Protein AF-A0A7S2HXM7-F1 (afdb_monomer)

pLDDT: mean 85.36, std 17.44, range [32.22, 98.69]

Nearest PDB structures (foldseek):
  4zrd-assembly1_A  TM=6.866E-01  e=4.227E-05  Malassezia globosa CBS 7966
  7spr-assembly1_A  TM=7.562E-01  e=5.739E-05  Malassezia globosa CBS 7966
  2rbb-assembly1_B  TM=5.862E-01  e=2.270E+00  Paraburkholderia phytofirmans PsJN
  5gkj-assembly1_B  TM=3.398E-01  e=1.025E+00  Thermococcus kodakarensis KOD1

Structure (mmCIF, N/CA/C/O backbone):
data_AF-A0A7S2HXM7-F1
#
_entry.id   AF-A0A7S2HXM7-F1
#
loop_
_atom_site.group_PDB
_atom_site.id
_atom_site.type_symbol
_atom_site.label_atom_id
_atom_site.label_alt_id
_atom_site.label_comp_id
_atom_site.label_asym_id
_atom_site.label_entity_id
_atom_site.label_seq_id
_atom_site.pdbx_PDB_ins_code
_atom_site.Cartn_x
_atom_site.Cartn_y
_atom_site.Cartn_z
_atom_site.occupancy
_atom_site.B_iso_or_equiv
_atom_site.auth_seq_id
_atom_site.auth_comp_id
_atom_site.auth_asym_id
_atom_site.auth_atom_id
_atom_site.pdbx_PDB_model_num
ATOM 1 N N . ILE A 1 1 ? 22.420 -12.589 18.232 1.00 41.62 1 ILE A N 1
ATOM 2 C CA . ILE A 1 1 ? 21.790 -13.495 19.223 1.00 41.62 1 ILE A CA 1
ATOM 3 C C . ILE A 1 1 ? 20.480 -12.857 19.662 1.00 41.62 1 ILE A C 1
ATOM 5 O O . ILE A 1 1 ? 20.492 -11.950 20.479 1.00 41.62 1 ILE A O 1
ATOM 9 N N . CYS A 1 2 ? 19.369 -13.288 19.071 1.00 38.75 2 CYS A N 1
ATOM 10 C CA . CYS A 1 2 ? 18.026 -13.042 19.585 1.00 38.75 2 CYS A CA 1
ATOM 11 C C . CYS A 1 2 ? 17.321 -14.399 19.541 1.00 38.75 2 CYS A C 1
ATOM 13 O O . CYS A 1 2 ? 16.741 -14.783 18.533 1.00 38.75 2 CYS A O 1
ATOM 15 N N . ALA A 1 3 ? 17.519 -15.189 20.594 1.00 41.47 3 ALA A N 1
ATOM 16 C CA . ALA A 1 3 ? 16.871 -16.477 20.772 1.00 41.47 3 ALA A CA 1
ATOM 17 C C . ALA A 1 3 ? 15.859 -16.314 21.906 1.00 41.47 3 ALA A C 1
ATOM 19 O O . ALA A 1 3 ? 16.232 -16.225 23.075 1.00 41.47 3 ALA A O 1
ATOM 20 N N . ARG A 1 4 ? 14.575 -16.237 21.558 1.00 38.47 4 ARG A N 1
ATOM 21 C CA . ARG A 1 4 ? 13.479 -16.476 22.499 1.00 38.47 4 ARG A CA 1
ATOM 22 C C . ARG A 1 4 ? 12.732 -17.713 22.028 1.00 38.47 4 ARG A C 1
ATOM 24 O O . ARG A 1 4 ? 11.803 -17.634 21.235 1.00 38.47 4 ARG A O 1
ATOM 31 N N . THR A 1 5 ? 13.170 -18.861 22.523 1.00 41.03 5 THR A N 1
ATOM 32 C CA . THR A 1 5 ? 12.418 -20.112 22.499 1.00 41.03 5 THR A CA 1
ATOM 33 C C . THR A 1 5 ? 11.200 -19.963 23.412 1.00 41.03 5 THR A C 1
ATOM 35 O O . THR A 1 5 ? 11.329 -19.937 24.634 1.00 41.03 5 THR A O 1
ATOM 38 N N . ARG A 1 6 ? 10.000 -19.841 22.832 1.00 37.34 6 ARG A N 1
ATOM 39 C CA . ARG A 1 6 ? 8.748 -20.097 23.556 1.00 37.34 6 ARG A CA 1
ATOM 40 C C . ARG A 1 6 ? 8.386 -21.564 23.364 1.00 37.34 6 ARG A C 1
ATOM 42 O O . ARG A 1 6 ? 8.077 -21.992 22.259 1.00 37.34 6 ARG A O 1
ATOM 49 N N . THR A 1 7 ? 8.429 -22.326 24.446 1.00 39.41 7 THR A N 1
ATOM 50 C CA . THR A 1 7 ? 7.822 -23.653 24.540 1.00 39.41 7 THR A CA 1
ATOM 51 C C . THR A 1 7 ? 6.305 -23.489 24.619 1.00 39.41 7 THR A C 1
ATOM 53 O O . THR A 1 7 ? 5.799 -23.002 25.630 1.00 39.41 7 THR A O 1
ATOM 56 N N . HIS A 1 8 ? 5.581 -23.869 23.565 1.00 38.84 8 HIS A N 1
ATOM 57 C CA . HIS A 1 8 ? 4.120 -23.941 23.580 1.00 38.84 8 HIS A CA 1
ATOM 58 C C . HIS A 1 8 ? 3.678 -25.318 24.088 1.00 38.84 8 HIS A C 1
ATOM 60 O O . HIS A 1 8 ? 3.718 -26.307 23.362 1.00 38.84 8 HIS A O 1
ATOM 66 N N . ALA A 1 9 ? 3.251 -25.368 25.348 1.00 39.50 9 ALA A N 1
ATOM 67 C CA . ALA A 1 9 ? 2.362 -26.406 25.846 1.00 39.50 9 ALA A CA 1
ATOM 68 C C . ALA A 1 9 ? 0.930 -25.850 25.792 1.00 39.50 9 ALA A C 1
ATOM 70 O O . ALA A 1 9 ? 0.664 -24.801 26.374 1.00 39.50 9 ALA A O 1
ATOM 71 N N . GLY A 1 10 ? 0.038 -26.544 25.080 1.00 45.47 10 GLY A N 1
ATOM 72 C CA . GLY A 1 10 ? -1.407 -26.299 25.087 1.00 45.47 10 GLY A CA 1
ATOM 73 C C . GLY A 1 10 ? -1.883 -25.123 24.231 1.00 45.47 10 GLY A C 1
ATOM 74 O O . GLY A 1 10 ? -2.208 -24.064 24.755 1.00 45.47 10 GLY A O 1
ATOM 75 N N . CYS A 1 11 ? -1.997 -25.323 22.919 1.00 32.22 11 CYS A N 1
ATOM 76 C CA . CYS A 1 11 ? -2.991 -24.612 22.116 1.00 32.22 11 CYS A CA 1
ATOM 77 C C . CYS A 1 11 ? -3.887 -25.668 21.483 1.00 32.22 11 CYS A C 1
ATOM 79 O O . CYS A 1 11 ? -3.437 -26.496 20.696 1.00 32.22 11 CYS A O 1
ATOM 81 N N . THR A 1 12 ? -5.133 -25.678 21.942 1.00 39.16 12 THR A N 1
ATOM 82 C CA . THR A 1 12 ? -6.260 -26.337 21.293 1.00 39.16 12 THR A CA 1
ATOM 83 C C . THR A 1 12 ? -6.317 -25.900 19.836 1.00 39.16 12 THR A C 1
ATOM 85 O O . THR A 1 12 ? -6.097 -24.724 19.556 1.00 39.16 12 THR A O 1
ATOM 88 N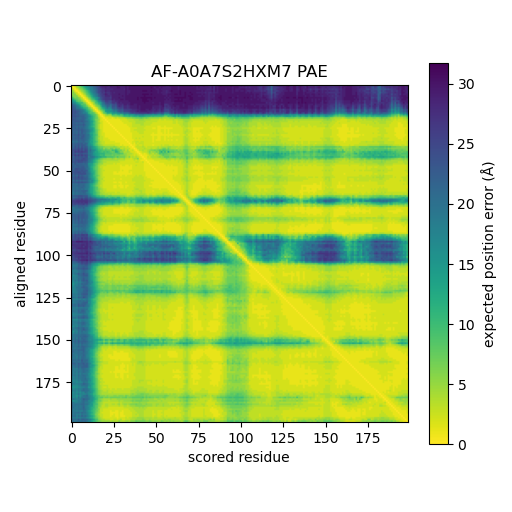 N . GLU A 1 13 ? -6.571 -26.871 18.963 1.00 39.72 13 GLU A N 1
ATOM 89 C CA . GLU A 1 13 ? -6.756 -26.769 17.514 1.00 39.72 13 GLU A CA 1
ATOM 90 C C . GLU A 1 13 ? -7.188 -25.365 17.069 1.00 39.72 13 GLU A C 1
ATOM 92 O O . GLU A 1 13 ? -8.288 -24.906 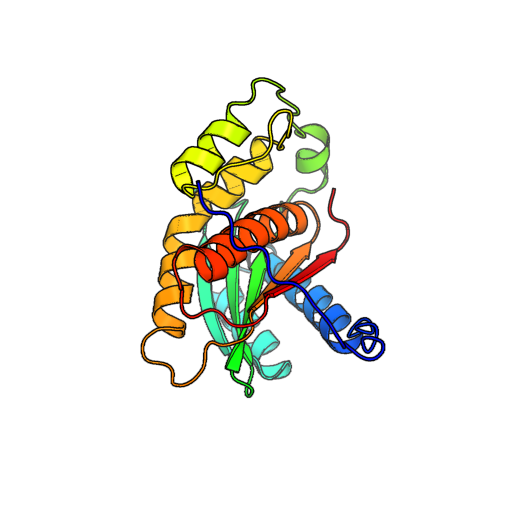17.376 1.00 39.72 13 GLU A O 1
ATOM 97 N N . GLU A 1 14 ? -6.258 -24.676 16.401 1.00 46.41 14 GLU A N 1
ATOM 98 C CA . GLU A 1 14 ? -6.467 -23.391 15.746 1.00 46.41 14 GLU A CA 1
ATOM 99 C C . GLU A 1 14 ? -7.739 -23.457 14.896 1.00 46.41 14 GLU A C 1
ATOM 101 O O . GLU A 1 14 ? -7.865 -24.318 14.023 1.00 46.41 14 GLU A O 1
ATOM 106 N N . GLU A 1 15 ? -8.665 -22.521 15.116 1.00 45.78 15 GLU A N 1
ATOM 107 C CA . GLU A 1 15 ? -9.633 -22.139 14.094 1.00 45.78 15 GLU A CA 1
ATOM 108 C C . GLU A 1 15 ? -8.834 -21.823 12.829 1.00 45.78 15 GLU A C 1
ATOM 110 O O . GLU A 1 15 ? -8.201 -20.770 12.717 1.00 45.78 15 GLU A O 1
ATOM 115 N N . ALA A 1 16 ? -8.801 -22.773 11.895 1.00 47.25 16 ALA A N 1
ATOM 116 C CA . ALA A 1 16 ? -8.239 -22.563 10.580 1.00 47.25 16 ALA A CA 1
ATOM 117 C C . ALA A 1 16 ? -8.898 -21.299 10.021 1.00 47.25 16 ALA A C 1
ATOM 119 O O . ALA A 1 16 ? -10.106 -21.281 9.792 1.00 47.25 16 ALA A O 1
ATOM 120 N N . SER A 1 17 ? -8.110 -20.228 9.893 1.00 59.47 17 SER A N 1
ATOM 121 C CA . SER A 1 17 ? -8.537 -18.913 9.419 1.00 59.47 17 SER A CA 1
ATOM 122 C C . SER A 1 17 ? -9.196 -19.076 8.053 1.00 59.47 17 SER A C 1
ATOM 124 O O . SER A 1 17 ? -8.507 -19.079 7.033 1.00 59.47 17 SER A O 1
ATOM 126 N N . ALA A 1 18 ? -10.519 -19.238 8.033 1.00 76.19 18 ALA A N 1
ATOM 127 C CA . ALA A 1 18 ? -11.281 -19.316 6.804 1.00 76.19 18 ALA A CA 1
ATOM 128 C C . ALA A 1 18 ? -11.008 -18.054 5.978 1.00 76.19 18 ALA A C 1
ATOM 130 O O . ALA A 1 18 ? -10.839 -16.959 6.523 1.00 76.19 18 ALA A O 1
ATOM 131 N N . ILE A 1 19 ? -10.919 -18.223 4.661 1.00 79.12 19 ILE A N 1
ATOM 132 C CA . ILE A 1 19 ? -10.771 -17.100 3.738 1.00 79.12 19 ILE A CA 1
ATOM 133 C C . ILE A 1 19 ? -11.982 -16.183 3.925 1.00 79.12 19 ILE A C 1
ATOM 135 O O . ILE A 1 19 ? -13.124 -16.629 3.807 1.00 79.12 19 ILE A O 1
ATOM 139 N N . ASP A 1 20 ? -11.728 -14.907 4.205 1.00 89.56 20 ASP A N 1
ATOM 140 C CA . ASP A 1 20 ? -12.767 -13.884 4.281 1.00 89.56 20 ASP A CA 1
ATOM 141 C C . ASP A 1 20 ? -13.149 -13.478 2.850 1.00 89.56 20 ASP A C 1
ATOM 143 O O . ASP A 1 20 ? -12.495 -12.646 2.215 1.00 89.56 20 ASP A O 1
ATOM 147 N N . VAL A 1 21 ? -14.164 -14.156 2.307 1.00 92.25 21 VAL A N 1
ATOM 148 C CA . VAL A 1 21 ? -14.597 -13.999 0.910 1.00 92.25 21 VAL A CA 1
ATOM 149 C C . VAL A 1 21 ? -15.104 -12.585 0.636 1.00 92.25 21 VAL A C 1
ATOM 151 O O . VAL A 1 21 ? -14.798 -12.032 -0.419 1.00 92.25 21 VAL A O 1
ATOM 154 N N . ASP A 1 22 ? -15.822 -11.975 1.579 1.00 93.25 22 ASP A N 1
ATOM 155 C CA . ASP A 1 22 ? -16.344 -10.616 1.419 1.00 93.25 22 ASP A CA 1
ATOM 156 C C . ASP A 1 22 ? -15.199 -9.608 1.333 1.00 93.25 22 ASP A C 1
ATOM 158 O O . ASP A 1 22 ? -15.182 -8.748 0.448 1.00 93.25 22 ASP A O 1
ATOM 162 N N . ARG A 1 23 ? -14.184 -9.765 2.190 1.00 93.00 23 ARG A N 1
ATOM 163 C CA . ARG A 1 23 ? -12.984 -8.930 2.136 1.00 93.00 23 ARG A CA 1
ATOM 164 C C . ARG A 1 23 ? -12.176 -9.158 0.861 1.00 93.00 23 ARG A C 1
ATOM 166 O O . ARG A 1 23 ? -11.635 -8.195 0.316 1.00 93.00 23 ARG A O 1
ATOM 173 N N . ALA A 1 24 ? -12.113 -10.388 0.353 1.00 95.12 24 ALA A N 1
ATOM 174 C CA . ALA A 1 24 ? -11.495 -10.652 -0.941 1.00 95.12 24 ALA A CA 1
ATOM 175 C C . ALA A 1 24 ? -12.261 -9.934 -2.076 1.00 95.12 24 ALA A C 1
ATOM 177 O O . ALA A 1 24 ? -11.686 -9.185 -2.862 1.00 95.12 24 ALA A O 1
ATOM 178 N N . ILE A 1 25 ? -13.588 -10.053 -2.128 1.00 96.88 25 ILE A N 1
ATOM 179 C CA . ILE A 1 25 ? -14.394 -9.365 -3.151 1.00 96.88 25 ILE A CA 1
ATOM 180 C C . ILE A 1 25 ? -14.234 -7.841 -3.055 1.00 96.88 25 ILE A C 1
ATOM 182 O O . ILE A 1 25 ? -14.063 -7.183 -4.085 1.00 96.88 25 ILE A O 1
ATOM 186 N N . LEU A 1 26 ? -14.234 -7.277 -1.843 1.00 97.31 26 LEU A N 1
ATOM 187 C CA . LEU A 1 26 ? -13.959 -5.856 -1.634 1.00 97.31 26 LEU A CA 1
ATOM 188 C C . LEU A 1 26 ? -12.565 -5.486 -2.156 1.00 97.31 26 LEU A C 1
ATOM 190 O O . LEU A 1 26 ? -12.445 -4.556 -2.946 1.00 97.31 26 LEU A O 1
ATOM 194 N N . GLY A 1 27 ? -11.526 -6.245 -1.796 1.00 97.69 27 GLY A N 1
ATOM 195 C CA . GLY A 1 27 ? -10.163 -6.014 -2.278 1.00 97.69 27 GLY A CA 1
ATOM 196 C C . GLY A 1 27 ? -10.063 -6.000 -3.807 1.00 97.69 27 GLY A C 1
ATOM 197 O O . GLY A 1 27 ? -9.400 -5.128 -4.366 1.00 97.69 27 GLY A O 1
ATOM 198 N N . ALA A 1 28 ? -10.775 -6.898 -4.494 1.00 97.38 28 ALA A N 1
ATOM 199 C CA . ALA A 1 28 ? -10.822 -6.920 -5.955 1.00 97.38 28 ALA A CA 1
ATOM 200 C C . ALA A 1 28 ? -11.468 -5.650 -6.543 1.00 97.38 28 ALA A C 1
ATOM 202 O O . ALA A 1 28 ? -10.958 -5.106 -7.523 1.00 97.38 28 ALA A O 1
ATOM 203 N N . ARG A 1 29 ? -12.548 -5.137 -5.931 1.00 97.62 29 ARG A N 1
ATOM 204 C CA . ARG A 1 29 ? -13.164 -3.856 -6.334 1.00 97.62 29 ARG A CA 1
ATOM 205 C C . ARG A 1 29 ? -12.221 -2.680 -6.107 1.00 97.62 29 ARG A C 1
ATOM 207 O O . ARG A 1 29 ? -12.030 -1.876 -7.011 1.00 97.62 29 ARG A O 1
ATOM 214 N N . LEU A 1 30 ? -11.577 -2.622 -4.942 1.00 98.00 30 LEU A N 1
ATOM 215 C CA . LEU A 1 30 ? -10.617 -1.565 -4.623 1.00 98.00 30 LEU A CA 1
ATOM 216 C C . LEU A 1 30 ? -9.455 -1.532 -5.619 1.00 98.00 30 LEU A C 1
ATOM 218 O O . LEU A 1 30 ? -9.042 -0.456 -6.046 1.00 98.00 30 LEU A O 1
ATOM 222 N N . CYS A 1 31 ? -8.977 -2.702 -6.055 1.00 96.50 31 CYS A N 1
ATOM 223 C CA . CYS A 1 31 ? -7.982 -2.780 -7.120 1.00 96.50 31 CYS A CA 1
ATOM 224 C C . CYS A 1 31 ? -8.468 -2.109 -8.410 1.00 96.50 31 CYS A C 1
ATOM 226 O O . CYS A 1 31 ? -7.684 -1.409 -9.041 1.00 96.50 31 CYS A O 1
ATOM 228 N N . ALA A 1 32 ? -9.735 -2.270 -8.800 1.00 94.56 32 ALA A N 1
ATOM 229 C CA . ALA A 1 32 ? -10.276 -1.603 -9.984 1.00 94.56 32 ALA A CA 1
ATOM 230 C C . ALA A 1 32 ? -10.276 -0.071 -9.833 1.00 94.56 32 ALA A C 1
ATOM 232 O O . ALA A 1 32 ? -9.911 0.633 -10.771 1.00 94.56 32 ALA A O 1
ATOM 233 N N . TYR A 1 33 ? -10.583 0.452 -8.643 1.00 95.56 33 TYR A N 1
ATOM 234 C CA . TYR A 1 33 ? -10.628 1.900 -8.398 1.00 95.56 33 TYR A CA 1
ATOM 235 C C . TYR A 1 33 ? -9.281 2.605 -8.557 1.00 95.56 33 TYR A C 1
ATOM 237 O O . TYR A 1 33 ? -9.243 3.779 -8.918 1.00 95.56 33 TYR A O 1
ATOM 245 N N . THR A 1 34 ? -8.166 1.891 -8.386 1.00 92.56 34 THR A N 1
ATOM 246 C CA . THR A 1 34 ? -6.838 2.464 -8.660 1.00 92.56 34 THR A CA 1
ATOM 247 C C . THR A 1 34 ? -6.666 2.919 -10.121 1.00 92.56 34 THR A C 1
ATOM 249 O O . THR A 1 34 ? -5.891 3.837 -10.401 1.00 92.56 34 THR A O 1
ATOM 252 N N . TYR A 1 35 ? -7.425 2.342 -11.061 1.00 90.88 35 TYR A N 1
ATOM 253 C CA . TYR A 1 35 ? -7.365 2.669 -12.489 1.00 90.88 35 TYR A CA 1
ATOM 254 C C . TYR A 1 35 ? -8.226 3.873 -12.895 1.00 90.88 35 TYR A C 1
ATOM 256 O O . TYR A 1 35 ? -8.040 4.387 -13.993 1.00 90.88 35 TYR A O 1
ATOM 264 N N . LEU A 1 36 ? -9.059 4.424 -12.000 1.00 90.19 36 LEU A N 1
ATOM 265 C CA . LEU A 1 36 ? -9.782 5.680 -12.264 1.00 90.19 36 LEU A CA 1
ATOM 266 C C . LEU A 1 36 ? -8.827 6.837 -12.596 1.00 90.19 36 LEU A C 1
ATOM 268 O O . LEU A 1 36 ? -9.151 7.695 -13.406 1.00 90.19 36 LEU A O 1
ATOM 272 N N . SER A 1 37 ? -7.621 6.815 -12.020 1.00 82.75 37 SER A N 1
ATOM 273 C CA . SER A 1 37 ? -6.529 7.752 -12.332 1.00 82.75 37 SER A CA 1
ATOM 274 C C . SER A 1 37 ? -6.027 7.693 -13.783 1.00 82.75 37 SER A C 1
ATOM 276 O O . SER A 1 37 ? -5.328 8.602 -14.220 1.00 82.75 37 SER A O 1
ATOM 278 N N . VAL A 1 38 ? -6.331 6.612 -14.504 1.00 83.12 38 VAL A N 1
ATOM 279 C CA . VAL A 1 38 ? -5.967 6.396 -15.912 1.00 83.12 38 VAL A CA 1
ATOM 280 C C . VAL A 1 38 ? -7.137 6.749 -16.826 1.00 83.12 38 VAL A C 1
ATOM 282 O O . VAL A 1 38 ? -6.935 7.333 -17.889 1.00 83.12 38 VAL A O 1
ATOM 285 N N . ASP A 1 39 ? -8.349 6.384 -16.411 1.00 80.38 39 ASP A N 1
ATOM 286 C CA . ASP A 1 39 ? -9.552 6.506 -17.233 1.00 80.38 39 ASP A CA 1
ATOM 287 C C . ASP A 1 39 ? -10.148 7.922 -17.218 1.00 80.38 39 ASP A C 1
ATOM 289 O O . ASP A 1 39 ? -10.820 8.315 -18.172 1.00 80.38 39 ASP A O 1
ATOM 293 N N . GLU A 1 40 ? -9.896 8.693 -16.156 1.00 82.06 40 GLU A N 1
ATOM 294 C CA . GLU A 1 40 ? -10.513 10.000 -15.921 1.00 82.06 40 GLU A CA 1
ATOM 295 C C . GLU A 1 40 ? -9.470 11.130 -15.828 1.00 82.06 40 GLU A C 1
ATOM 297 O O . GLU A 1 40 ? -8.333 10.909 -15.398 1.00 82.06 40 GLU A O 1
ATOM 302 N N . PRO A 1 41 ? -9.840 12.385 -16.152 1.00 83.00 41 PRO A N 1
ATOM 303 C CA . PRO A 1 41 ? -9.013 13.547 -15.839 1.00 83.00 41 PRO A CA 1
ATOM 304 C C . PRO A 1 41 ? -8.692 13.618 -14.332 1.00 83.00 41 PRO A C 1
ATOM 306 O O . PRO A 1 41 ? -9.578 13.327 -13.526 1.00 83.00 41 PRO A O 1
ATOM 309 N N . PRO A 1 42 ? -7.499 14.086 -13.913 1.00 80.06 42 PRO A N 1
ATOM 310 C CA . PRO A 1 42 ? -7.074 14.041 -12.507 1.00 80.06 42 PRO A CA 1
ATOM 311 C C . PRO A 1 42 ? -8.068 14.647 -11.502 1.00 80.06 42 PRO A C 1
ATOM 313 O O . PRO A 1 42 ? -8.306 14.069 -10.444 1.00 80.06 42 PRO A O 1
ATOM 316 N N . GLU A 1 43 ? -8.694 15.779 -11.844 1.00 79.62 43 GLU A N 1
ATOM 317 C CA . GLU A 1 43 ? -9.695 16.441 -10.990 1.00 79.62 43 GLU A CA 1
ATOM 318 C C . GLU A 1 43 ? -10.974 15.605 -10.804 1.00 79.62 43 GLU A C 1
ATOM 320 O O . GLU A 1 43 ? -11.625 15.686 -9.765 1.00 79.62 43 GLU A O 1
ATOM 325 N N . GLN A 1 44 ? -11.333 14.788 -11.798 1.00 88.75 44 GLN A N 1
ATOM 326 C CA . GLN A 1 44 ? -12.509 13.914 -11.759 1.00 88.75 44 GLN A CA 1
ATOM 327 C C . GLN A 1 44 ? -12.183 12.566 -11.110 1.00 88.75 44 GLN A C 1
ATOM 329 O O . GLN A 1 44 ? -13.021 12.017 -10.396 1.00 88.75 44 GLN A O 1
ATOM 334 N N . ALA A 1 45 ? -10.962 12.062 -11.307 1.00 89.25 45 ALA A N 1
ATOM 335 C CA . ALA A 1 45 ? -10.508 10.795 -10.747 1.00 89.25 45 ALA A CA 1
ATOM 336 C C . ALA A 1 45 ? -10.572 10.780 -9.210 1.00 89.25 45 ALA A C 1
ATOM 338 O O . ALA A 1 45 ? -11.090 9.821 -8.641 1.00 89.25 45 ALA A O 1
ATOM 339 N N . ASP A 1 46 ? -10.103 11.837 -8.530 1.00 91.25 46 ASP A N 1
ATOM 340 C CA . ASP A 1 46 ? -10.153 11.910 -7.056 1.00 91.25 46 ASP A CA 1
ATOM 341 C C . ASP A 1 46 ? -11.595 11.991 -6.538 1.00 91.25 46 ASP A C 1
ATOM 343 O O . ASP A 1 46 ? -11.965 11.263 -5.616 1.00 91.25 46 ASP A O 1
ATOM 347 N N . ALA A 1 47 ? -12.436 12.820 -7.167 1.00 93.69 47 ALA A N 1
ATOM 348 C CA . ALA A 1 47 ? -13.841 12.953 -6.787 1.00 93.69 47 ALA A CA 1
ATOM 349 C C . ALA A 1 47 ? -14.592 11.619 -6.930 1.00 93.69 47 ALA A C 1
ATOM 351 O O . ALA A 1 47 ? -15.282 11.195 -6.002 1.00 93.69 47 ALA A O 1
ATOM 352 N N . LYS A 1 48 ? -14.392 10.926 -8.055 1.00 95.69 48 LYS A N 1
ATOM 353 C CA . LYS A 1 48 ? -15.001 9.622 -8.325 1.00 95.69 48 LYS A CA 1
ATOM 354 C C . LYS A 1 48 ? -14.466 8.534 -7.397 1.00 95.69 48 LYS A C 1
ATOM 356 O O . LYS A 1 48 ? -15.243 7.736 -6.891 1.00 95.69 48 LYS A O 1
ATOM 361 N N . LEU A 1 49 ? -13.163 8.527 -7.101 1.00 96.31 49 LEU A N 1
ATOM 362 C CA . LEU A 1 49 ? -12.587 7.607 -6.118 1.00 96.31 49 LEU A CA 1
ATOM 363 C C . LEU A 1 49 ? -13.232 7.794 -4.737 1.00 96.31 49 LEU A C 1
ATOM 365 O O . LEU A 1 49 ? -13.564 6.810 -4.080 1.00 96.31 49 LEU A O 1
ATOM 369 N N . ARG A 1 50 ? -13.431 9.040 -4.292 1.00 96.88 50 ARG A N 1
ATOM 370 C CA . ARG A 1 50 ? -14.099 9.326 -3.012 1.00 96.88 50 ARG A CA 1
ATOM 371 C C . ARG A 1 50 ? -15.549 8.855 -2.997 1.00 96.88 50 ARG A C 1
ATOM 373 O O . ARG A 1 50 ? -15.975 8.314 -1.982 1.00 96.88 50 ARG A O 1
ATOM 380 N N . GLU A 1 51 ? -16.281 9.050 -4.090 1.00 97.12 51 GLU A N 1
ATOM 381 C CA . GLU A 1 51 ? -17.660 8.573 -4.245 1.00 97.12 51 GLU A CA 1
ATOM 382 C C . GLU A 1 51 ? -17.733 7.039 -4.167 1.00 97.12 51 GLU A C 1
ATOM 384 O O . GLU A 1 51 ? -18.436 6.493 -3.319 1.00 97.12 51 GLU A O 1
ATOM 389 N N . GLU A 1 52 ? -16.920 6.341 -4.961 1.00 97.75 52 GLU A N 1
ATOM 390 C CA . GLU A 1 52 ? -16.864 4.874 -4.992 1.00 97.75 52 GLU A CA 1
ATOM 391 C C . GLU A 1 52 ? -16.463 4.272 -3.634 1.00 97.75 52 GLU A C 1
ATOM 393 O O . GLU A 1 52 ? -17.036 3.277 -3.185 1.00 97.75 52 GLU A O 1
ATOM 398 N N . LEU A 1 53 ? -15.496 4.883 -2.939 1.00 98.19 53 LEU A N 1
ATOM 399 C CA . LEU A 1 53 ? -15.101 4.462 -1.592 1.00 98.19 53 LEU A CA 1
ATOM 400 C C . LEU A 1 53 ? -16.215 4.708 -0.573 1.00 98.19 53 LEU A C 1
ATOM 402 O O . LEU A 1 53 ? -16.498 3.823 0.238 1.00 98.19 53 LEU A O 1
ATOM 406 N N . HIS A 1 54 ? -16.884 5.860 -0.639 1.00 97.44 54 HIS A N 1
ATOM 407 C CA . HIS A 1 54 ? -18.006 6.175 0.239 1.00 97.44 54 HIS A CA 1
ATOM 408 C C . HIS A 1 54 ? -19.132 5.138 0.105 1.00 97.44 54 HIS A C 1
ATOM 410 O O . HIS A 1 54 ? -19.662 4.674 1.118 1.00 97.44 54 HIS A O 1
ATOM 416 N N . ASP A 1 55 ? -19.432 4.686 -1.113 1.00 97.31 55 ASP A N 1
ATOM 417 C CA . ASP A 1 55 ? -20.422 3.631 -1.366 1.00 97.31 55 ASP A CA 1
ATOM 418 C C . ASP A 1 55 ? -20.029 2.272 -0.766 1.00 97.31 55 ASP A C 1
ATOM 420 O O . ASP A 1 55 ? -20.892 1.458 -0.426 1.00 97.31 55 ASP A O 1
ATOM 424 N N . GLN A 1 56 ? -18.730 2.030 -0.567 1.00 97.38 56 GLN A N 1
ATOM 425 C CA . GLN A 1 56 ? -18.215 0.870 0.167 1.00 97.38 56 GLN A CA 1
ATOM 426 C C . GLN A 1 56 ? -18.035 1.131 1.676 1.00 97.38 56 GLN A C 1
ATOM 428 O O . GLN A 1 56 ? -17.487 0.274 2.370 1.00 97.38 56 GLN A O 1
ATOM 433 N N . ARG A 1 57 ? -18.501 2.275 2.203 1.00 97.50 57 ARG A N 1
ATOM 434 C CA . ARG A 1 57 ? -18.282 2.732 3.593 1.00 97.50 57 ARG A CA 1
ATOM 435 C C . ARG A 1 57 ? -16.800 2.862 3.951 1.00 97.50 57 ARG A C 1
ATOM 437 O O . ARG A 1 57 ? -16.362 2.468 5.034 1.00 97.50 57 ARG A O 1
ATOM 444 N N . LEU A 1 58 ? -16.031 3.397 3.011 1.00 98.38 58 LEU A N 1
ATOM 445 C CA . LEU A 1 58 ? -14.614 3.679 3.156 1.00 98.38 58 LEU A CA 1
ATOM 446 C C . LEU A 1 58 ? -14.356 5.178 3.010 1.00 98.38 58 LEU A C 1
ATOM 448 O O . LEU A 1 58 ? -14.885 5.846 2.125 1.00 98.38 58 LEU A O 1
ATOM 452 N N . GLU A 1 59 ? -13.486 5.698 3.862 1.00 98.12 59 GLU A N 1
ATOM 453 C CA . GLU A 1 59 ? -12.975 7.061 3.790 1.00 98.12 59 GLU A CA 1
ATOM 454 C C . GLU A 1 59 ? -11.595 7.057 3.131 1.00 98.12 59 GLU A C 1
ATOM 456 O O . GLU A 1 59 ? -10.694 6.350 3.586 1.00 98.12 59 GLU A O 1
ATOM 461 N N . LEU A 1 60 ? -11.407 7.861 2.081 1.00 98.19 60 LEU A N 1
ATOM 462 C CA . LEU A 1 60 ? -10.090 8.077 1.481 1.00 98.19 60 LEU A CA 1
ATOM 463 C C . LEU A 1 60 ? -9.224 8.931 2.411 1.00 98.19 60 LEU A C 1
ATOM 465 O O . LEU A 1 60 ? -9.504 10.116 2.601 1.00 98.19 60 LEU A O 1
ATOM 469 N N . LEU A 1 61 ? -8.149 8.337 2.925 1.00 97.75 61 LEU A N 1
ATOM 470 C CA . LEU A 1 61 ? -7.176 9.011 3.781 1.00 97.75 61 LEU A CA 1
ATOM 471 C C . LEU A 1 61 ? -6.112 9.745 2.961 1.00 97.75 61 LEU A C 1
ATOM 473 O O . LEU A 1 61 ? -5.759 10.878 3.268 1.00 97.75 61 LEU A O 1
ATOM 477 N N . GLY A 1 62 ? -5.643 9.132 1.875 1.00 97.06 62 GLY A N 1
ATOM 478 C CA . GLY A 1 62 ? -4.661 9.756 0.997 1.00 97.06 62 GLY A CA 1
ATOM 479 C C . GLY A 1 62 ? -4.282 8.889 -0.193 1.00 97.06 62 GLY A C 1
ATOM 480 O O . GLY A 1 62 ? -4.604 7.701 -0.249 1.00 97.06 62 GLY A O 1
ATOM 481 N N . GLN A 1 63 ? -3.588 9.507 -1.145 1.00 95.75 63 GLN A N 1
ATOM 482 C CA . GLN A 1 63 ? -3.023 8.859 -2.325 1.00 95.75 63 GLN A CA 1
ATOM 483 C C . GLN A 1 63 ? -1.523 9.155 -2.389 1.00 95.75 63 GLN A C 1
ATOM 485 O O . GLN A 1 63 ? -1.098 10.266 -2.073 1.00 95.75 63 GLN A O 1
ATOM 490 N N . VAL A 1 64 ? -0.736 8.168 -2.803 1.00 94.44 64 VAL A N 1
ATOM 491 C CA . VAL A 1 64 ? 0.716 8.260 -2.975 1.00 94.44 64 VAL A CA 1
ATOM 492 C C . VAL A 1 64 ? 1.075 7.923 -4.416 1.00 94.44 64 VAL A C 1
ATOM 494 O O . VAL A 1 64 ? 0.531 6.983 -5.003 1.00 94.44 64 VAL A O 1
ATOM 497 N N . TYR A 1 65 ? 1.991 8.694 -4.989 1.00 91.19 65 TYR A N 1
ATOM 498 C CA . TYR A 1 65 ? 2.351 8.614 -6.400 1.00 91.19 65 TYR A CA 1
ATOM 499 C C . TYR A 1 65 ? 3.859 8.461 -6.534 1.00 91.19 65 TYR A C 1
ATOM 501 O O . TYR A 1 65 ? 4.624 9.204 -5.926 1.00 91.19 65 TYR A O 1
ATOM 509 N N . GLY A 1 66 ? 4.285 7.497 -7.345 1.00 84.94 66 GLY A N 1
ATOM 510 C CA . GLY A 1 66 ? 5.682 7.376 -7.723 1.00 84.94 66 GLY A CA 1
ATOM 511 C C . GLY A 1 66 ? 6.077 8.502 -8.688 1.00 84.94 66 GLY A C 1
ATOM 512 O O . GLY A 1 66 ? 5.218 9.168 -9.262 1.00 84.94 66 GLY A O 1
ATOM 513 N N . PRO A 1 67 ? 7.380 8.686 -8.955 1.00 73.31 67 PRO A N 1
ATOM 514 C CA . PRO A 1 67 ? 7.888 9.706 -9.879 1.00 73.31 67 PRO A CA 1
ATOM 515 C C . PRO A 1 67 ? 7.512 9.448 -11.347 1.00 73.31 67 PRO A C 1
ATOM 517 O O . PRO A 1 67 ? 7.803 10.262 -12.219 1.00 73.31 67 PRO A O 1
ATOM 520 N N . THR A 1 68 ? 6.911 8.297 -11.629 1.00 63.88 68 THR A N 1
ATOM 521 C CA . THR A 1 68 ? 6.385 7.918 -12.936 1.00 63.88 68 THR A CA 1
ATOM 522 C C . THR A 1 68 ? 4.900 7.658 -12.783 1.00 63.88 68 THR A C 1
ATOM 524 O O . THR A 1 68 ? 4.507 6.972 -11.834 1.00 63.88 68 THR A O 1
ATOM 527 N N . ASP A 1 69 ? 4.112 8.088 -13.766 1.00 59.69 69 ASP A N 1
ATOM 528 C CA . ASP A 1 69 ? 2.649 7.957 -13.785 1.00 59.69 69 ASP A CA 1
ATOM 529 C C . ASP A 1 69 ? 2.153 6.506 -13.790 1.00 59.69 69 ASP A C 1
ATOM 531 O O . ASP A 1 69 ? 0.946 6.297 -13.834 1.00 59.69 69 ASP A O 1
ATOM 535 N N . ASP A 1 70 ? 3.050 5.511 -13.731 1.00 70.06 70 ASP A N 1
ATOM 536 C CA . ASP A 1 70 ? 2.791 4.071 -13.758 1.00 70.06 70 ASP A CA 1
ATOM 537 C C . ASP A 1 70 ? 2.675 3.409 -12.377 1.00 70.06 70 ASP A C 1
ATOM 539 O O . ASP A 1 70 ? 2.116 2.313 -12.292 1.00 70.06 70 ASP A O 1
ATOM 543 N N . THR A 1 71 ? 3.059 4.078 -11.284 1.00 79.69 71 THR A N 1
ATOM 544 C CA . THR A 1 71 ? 2.934 3.513 -9.927 1.00 79.69 71 THR A CA 1
ATOM 545 C C . THR A 1 71 ? 2.200 4.472 -8.993 1.00 79.69 71 THR A C 1
ATOM 547 O O . THR A 1 71 ? 2.675 5.573 -8.735 1.00 79.69 71 THR A O 1
ATOM 550 N N . ASN A 1 72 ? 1.056 4.049 -8.454 1.00 91.00 72 ASN A N 1
ATOM 551 C CA . ASN A 1 72 ? 0.358 4.769 -7.392 1.00 91.00 72 ASN A CA 1
ATOM 552 C C . ASN A 1 72 ? -0.280 3.796 -6.395 1.00 91.00 72 ASN A C 1
ATOM 554 O O . ASN A 1 72 ? -0.437 2.601 -6.676 1.00 91.00 72 ASN A O 1
ATOM 558 N N . ALA A 1 73 ? -0.617 4.314 -5.222 1.00 95.94 73 ALA A N 1
ATOM 559 C CA . ALA A 1 73 ? -1.421 3.614 -4.239 1.00 95.94 73 ALA A CA 1
ATOM 560 C C . ALA A 1 73 ? -2.334 4.593 -3.506 1.00 95.94 73 ALA A C 1
ATOM 562 O O . ALA A 1 73 ? -2.050 5.786 -3.430 1.00 95.94 73 ALA A O 1
ATOM 563 N N . PHE A 1 74 ? -3.410 4.085 -2.921 1.00 97.62 74 PHE A N 1
ATOM 564 C CA . PHE A 1 74 ? -4.224 4.856 -1.990 1.00 97.62 74 PHE A CA 1
ATOM 565 C C . PHE A 1 74 ? -4.394 4.118 -0.669 1.00 97.62 74 PHE A C 1
ATOM 567 O O . PHE A 1 74 ? -4.271 2.890 -0.595 1.00 97.62 74 PHE A O 1
ATOM 574 N N . VAL A 1 75 ? -4.688 4.890 0.374 1.00 98.62 75 VAL A N 1
ATOM 575 C CA . VAL A 1 75 ? -5.033 4.380 1.697 1.00 98.62 75 VAL A CA 1
ATOM 576 C C . VAL A 1 75 ? -6.453 4.810 2.026 1.00 98.62 75 VAL A C 1
ATOM 578 O O . VAL A 1 75 ? -6.779 5.996 1.977 1.00 98.62 75 VAL A O 1
ATOM 581 N N . ALA A 1 76 ? -7.295 3.842 2.371 1.00 98.50 76 ALA A N 1
ATOM 582 C CA . ALA A 1 76 ? -8.660 4.076 2.819 1.00 98.50 76 ALA A CA 1
ATOM 583 C C . ALA A 1 76 ? -8.903 3.463 4.201 1.00 98.50 76 ALA A C 1
ATOM 585 O O . ALA A 1 76 ? -8.167 2.573 4.632 1.00 98.50 76 ALA A O 1
ATOM 586 N N . ARG A 1 77 ? -9.936 3.928 4.900 1.00 98.12 77 ARG A N 1
ATOM 587 C CA . ARG A 1 77 ? -10.307 3.455 6.237 1.00 98.12 77 ARG A CA 1
ATOM 588 C C . ARG A 1 77 ? -11.776 3.076 6.304 1.00 98.12 77 ARG A C 1
ATOM 590 O O . ARG A 1 77 ? -12.605 3.835 5.819 1.00 98.12 77 ARG A O 1
ATOM 597 N N . ASP A 1 78 ? -12.091 1.949 6.937 1.00 97.00 78 ASP A N 1
ATOM 598 C CA . ASP A 1 78 ? -13.481 1.590 7.248 1.00 97.00 78 ASP A CA 1
ATOM 599 C C . ASP A 1 78 ? -13.951 2.127 8.609 1.00 97.00 78 ASP A C 1
ATOM 601 O O . ASP A 1 78 ? -13.168 2.580 9.449 1.00 97.00 78 ASP A O 1
ATOM 605 N N . ASP A 1 79 ? -15.258 2.026 8.849 1.00 94.56 79 ASP A N 1
ATOM 606 C CA . ASP A 1 79 ? -15.892 2.427 10.112 1.00 94.56 79 ASP A CA 1
ATOM 607 C C . ASP A 1 79 ? -15.341 1.668 11.336 1.00 94.56 79 ASP A C 1
ATOM 609 O O . ASP A 1 79 ? -15.367 2.173 12.460 1.00 94.56 79 ASP A O 1
ATOM 613 N N . ALA A 1 80 ? -14.819 0.453 11.131 1.00 92.88 80 ALA A N 1
ATOM 614 C CA . ALA A 1 80 ? -14.188 -0.370 12.160 1.00 92.88 80 ALA A CA 1
ATOM 615 C C . ALA A 1 80 ? -12.700 -0.038 12.356 1.00 92.88 80 ALA A C 1
ATOM 617 O O . ALA A 1 80 ? -12.005 -0.738 13.096 1.00 92.88 80 ALA A O 1
ATOM 618 N N . SER A 1 81 ? -12.225 1.058 11.753 1.00 94.12 81 SER A N 1
ATOM 619 C CA . SER A 1 81 ? -10.858 1.563 11.823 1.00 94.12 81 SER A CA 1
ATOM 620 C C . SER A 1 81 ? -9.797 0.757 11.080 1.00 94.12 81 SER A C 1
ATOM 622 O O . SER A 1 81 ? -8.620 1.099 11.204 1.00 94.12 81 SER A O 1
ATOM 624 N N . ALA A 1 82 ? -10.162 -0.259 10.302 1.00 96.12 82 ALA A N 1
ATOM 625 C CA . ALA A 1 82 ? -9.196 -0.971 9.485 1.00 96.12 82 ALA A CA 1
ATOM 626 C C . ALA A 1 82 ? -8.686 -0.099 8.339 1.00 96.12 82 ALA A C 1
ATOM 628 O O . ALA A 1 82 ? -9.438 0.686 7.763 1.00 96.12 82 ALA A O 1
ATOM 629 N N . LEU A 1 83 ? -7.409 -0.264 8.000 1.00 98.19 83 LEU A N 1
ATOM 630 C CA . LEU A 1 83 ? -6.773 0.438 6.892 1.00 98.19 83 LEU A CA 1
ATOM 631 C C . LEU A 1 83 ? -6.681 -0.480 5.675 1.00 98.19 83 LEU A C 1
ATOM 633 O O . LEU A 1 83 ? -6.278 -1.633 5.799 1.00 98.19 83 LEU A O 1
ATOM 637 N N . TYR A 1 84 ? -7.005 0.044 4.501 1.00 98.56 84 TYR A N 1
ATOM 638 C CA . TYR A 1 84 ? -6.884 -0.631 3.214 1.00 98.56 84 TYR A CA 1
ATOM 639 C C . TYR A 1 84 ? -5.815 0.088 2.404 1.00 98.56 84 TYR A C 1
ATOM 641 O O . TYR A 1 84 ? -5.987 1.255 2.068 1.00 98.56 84 TYR A O 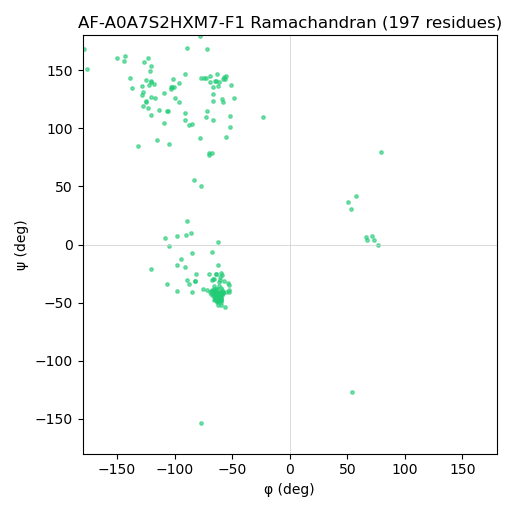1
ATOM 649 N N . VAL A 1 85 ? -4.716 -0.602 2.110 1.00 98.69 85 VAL A N 1
ATOM 650 C CA . VAL A 1 85 ? -3.611 -0.103 1.289 1.00 98.69 85 VAL A CA 1
ATOM 651 C C . VAL A 1 85 ? -3.681 -0.791 -0.063 1.00 98.69 85 VAL A C 1
ATOM 653 O O . VAL A 1 85 ? -3.530 -2.013 -0.159 1.00 98.69 85 VAL A O 1
ATOM 656 N N . VAL A 1 86 ? -3.942 -0.008 -1.102 1.00 98.50 86 VAL A N 1
ATOM 657 C CA . VAL A 1 86 ? -4.328 -0.522 -2.414 1.00 98.50 86 VAL A CA 1
ATOM 658 C C . VAL A 1 86 ? -3.348 -0.015 -3.455 1.00 98.50 86 VAL A C 1
ATOM 660 O O . VAL A 1 86 ? -3.245 1.189 -3.668 1.00 98.50 86 VAL A O 1
ATOM 663 N N . PHE A 1 87 ? -2.633 -0.931 -4.103 1.00 97.06 87 PHE A N 1
ATOM 664 C CA . PHE A 1 87 ? -1.604 -0.611 -5.091 1.00 97.06 87 PHE A CA 1
ATOM 665 C C . PHE A 1 87 ? -2.114 -0.845 -6.511 1.00 97.06 87 PHE A C 1
ATOM 667 O O . PHE A 1 87 ? -2.670 -1.907 -6.817 1.00 97.06 87 PHE A O 1
ATOM 674 N N . ARG A 1 88 ? -1.869 0.117 -7.404 1.00 92.50 88 ARG A N 1
ATOM 675 C CA . ARG A 1 88 ? -2.189 -0.024 -8.827 1.00 92.50 88 ARG A CA 1
ATOM 676 C C . ARG A 1 88 ? -1.162 -0.901 -9.535 1.00 92.50 88 ARG A C 1
ATOM 678 O O . ARG A 1 88 ? 0.035 -0.833 -9.260 1.00 92.50 88 ARG A O 1
ATOM 685 N N . GLY A 1 89 ? -1.630 -1.697 -10.492 1.00 82.19 89 GLY A N 1
ATOM 686 C CA . GLY A 1 89 ? -0.756 -2.300 -11.495 1.00 82.19 89 GLY A CA 1
ATOM 687 C C . GLY A 1 89 ? -0.355 -1.302 -12.586 1.00 82.19 89 GLY A C 1
ATOM 688 O O . GLY A 1 89 ? -0.791 -0.152 -12.603 1.00 82.19 89 GLY A O 1
ATOM 689 N N . SER A 1 90 ? 0.455 -1.746 -13.542 1.00 76.50 90 SER A N 1
ATOM 690 C CA . SER A 1 90 ? 0.795 -0.925 -14.710 1.00 76.50 90 SER A CA 1
ATOM 691 C C . SER A 1 90 ? -0.448 -0.658 -15.567 1.00 76.50 90 SER A C 1
ATOM 693 O O . SER A 1 90 ? -1.255 -1.568 -15.781 1.00 76.50 90 SER A O 1
ATOM 695 N N . ALA A 1 91 ? -0.588 0.562 -16.099 1.00 68.19 91 ALA A N 1
ATOM 696 C CA . ALA A 1 91 ? -1.693 0.923 -16.993 1.00 68.19 91 ALA A CA 1
ATOM 697 C C . ALA A 1 91 ? -1.610 0.177 -18.342 1.00 68.19 91 ALA A C 1
ATOM 699 O O . ALA A 1 91 ? -2.623 -0.195 -18.932 1.00 68.19 91 ALA A O 1
ATOM 700 N N . THR A 1 92 ? -0.395 -0.136 -18.802 1.00 63.56 92 THR A N 1
ATOM 701 C CA . THR A 1 92 ? -0.147 -0.955 -19.997 1.00 63.56 92 THR A CA 1
ATOM 702 C C . THR A 1 92 ? 0.306 -2.368 -19.631 1.00 63.56 92 THR A C 1
ATOM 704 O O . THR A 1 92 ? 1.499 -2.671 -19.607 1.00 63.56 92 THR A O 1
ATOM 707 N N . LEU A 1 93 ? -0.663 -3.262 -19.405 1.00 57.50 93 LEU A N 1
ATOM 708 C CA . LEU A 1 93 ? -0.438 -4.678 -19.063 1.00 57.50 93 LEU A CA 1
ATOM 709 C C . LEU A 1 93 ? 0.479 -5.425 -20.054 1.00 57.50 93 LEU A C 1
ATOM 711 O O . LEU A 1 93 ? 1.233 -6.301 -19.639 1.00 57.50 93 LEU A O 1
ATOM 715 N N . LYS A 1 94 ? 0.444 -5.081 -21.353 1.00 52.56 94 LYS A N 1
ATOM 716 C CA . LYS A 1 94 ? 1.300 -5.715 -22.376 1.00 52.56 94 LYS A CA 1
ATOM 717 C C . LYS A 1 94 ? 2.786 -5.399 -22.198 1.00 52.56 94 LYS A C 1
ATOM 719 O O . LYS A 1 94 ? 3.586 -6.309 -22.366 1.00 52.56 94 LYS A O 1
ATOM 724 N N . ASN A 1 95 ? 3.130 -4.161 -21.841 1.00 52.25 95 ASN A N 1
ATOM 725 C CA . ASN A 1 95 ? 4.526 -3.752 -21.660 1.00 52.25 95 ASN A CA 1
ATOM 726 C C . ASN A 1 95 ? 5.085 -4.306 -2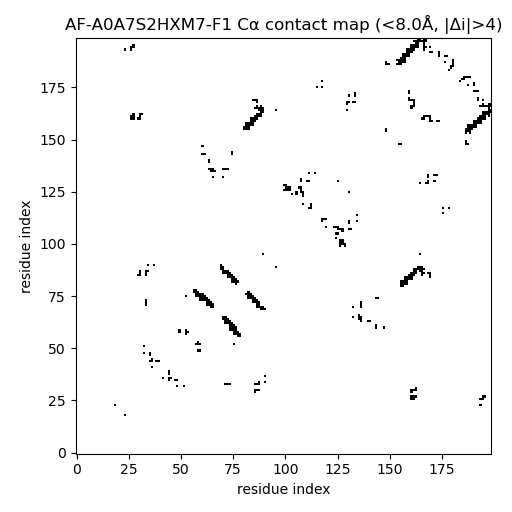0.344 1.00 52.25 95 ASN A C 1
ATOM 728 O O . ASN A 1 95 ? 6.196 -4.812 -20.315 1.00 52.25 95 ASN A O 1
ATOM 732 N N . ALA A 1 96 ? 4.275 -4.327 -19.280 1.00 55.19 96 ALA A N 1
ATOM 733 C CA . ALA A 1 96 ? 4.695 -4.823 -17.967 1.00 55.19 96 ALA A CA 1
ATOM 734 C C . ALA A 1 96 ? 5.108 -6.307 -17.963 1.00 55.19 96 ALA A C 1
ATOM 736 O O . ALA A 1 96 ? 5.972 -6.706 -17.187 1.00 55.19 96 ALA A O 1
ATOM 737 N N . TRP A 1 97 ? 4.489 -7.127 -18.818 1.00 56.53 97 TRP A N 1
ATOM 738 C CA . TRP A 1 97 ? 4.809 -8.553 -18.929 1.00 56.53 97 TRP A CA 1
ATOM 739 C C . TRP A 1 97 ? 6.034 -8.820 -19.813 1.00 56.53 97 TRP A C 1
ATOM 741 O O . TRP A 1 97 ? 6.756 -9.785 -19.579 1.00 56.53 97 TRP A O 1
ATOM 751 N N . THR A 1 98 ? 6.273 -7.986 -20.832 1.00 50.44 98 THR A N 1
ATOM 752 C CA . THR A 1 98 ? 7.449 -8.102 -21.710 1.00 50.44 98 THR A CA 1
ATOM 753 C C . THR A 1 98 ? 8.697 -7.457 -21.116 1.00 50.44 98 THR A C 1
ATOM 755 O O . THR A 1 98 ? 9.789 -7.967 -21.341 1.00 50.44 98 THR A O 1
ATOM 758 N N . ASP A 1 99 ? 8.529 -6.400 -20.320 1.00 51.81 99 ASP A N 1
ATOM 759 C CA . ASP A 1 99 ? 9.597 -5.684 -19.607 1.00 51.81 99 ASP A CA 1
ATOM 760 C C . ASP A 1 99 ? 9.863 -6.289 -18.219 1.00 51.81 99 ASP A C 1
ATOM 762 O O . ASP A 1 99 ? 10.399 -5.622 -17.329 1.00 51.81 99 ASP A O 1
ATOM 766 N N . LEU A 1 100 ? 9.455 -7.549 -18.004 1.00 56.00 100 LEU A N 1
ATOM 767 C CA . LEU A 1 100 ? 9.708 -8.299 -16.777 1.00 56.00 100 LEU A CA 1
ATOM 768 C C . LEU A 1 100 ? 11.207 -8.639 -16.693 1.00 56.00 100 LEU A C 1
ATOM 770 O O . LEU A 1 100 ? 11.670 -9.740 -16.992 1.00 56.00 100 LEU A O 1
ATOM 774 N N . ASP A 1 101 ? 11.963 -7.611 -16.329 1.00 55.53 101 ASP A N 1
ATOM 775 C CA . ASP A 1 101 ? 13.399 -7.553 -16.128 1.00 55.53 101 ASP A CA 1
ATOM 776 C C . ASP A 1 101 ? 13.811 -8.398 -14.907 1.00 55.53 101 ASP A C 1
ATOM 778 O O . ASP A 1 101 ? 14.111 -7.895 -13.814 1.00 55.53 101 ASP A O 1
ATOM 782 N N . TYR A 1 102 ? 13.887 -9.715 -15.101 1.00 55.12 102 TYR A N 1
ATOM 783 C CA . TYR A 1 102 ? 14.611 -10.619 -14.207 1.00 55.12 102 TYR A CA 1
ATOM 784 C C . TYR A 1 102 ? 16.122 -10.386 -14.342 1.00 55.12 102 TYR A C 1
ATOM 786 O O . TYR A 1 102 ? 16.835 -11.130 -15.011 1.00 55.12 102 TYR A O 1
ATOM 794 N N . TYR A 1 103 ? 16.632 -9.331 -13.708 1.00 56.34 103 TYR A N 1
ATOM 795 C CA . TYR A 1 103 ? 18.072 -9.153 -13.525 1.00 56.34 103 TYR A CA 1
ATOM 796 C C . TYR A 1 103 ? 18.508 -9.786 -12.198 1.00 56.34 103 TYR A C 1
ATOM 798 O O . TYR A 1 103 ? 18.234 -9.268 -11.115 1.00 56.34 103 TYR A O 1
ATOM 806 N N . GLU A 1 104 ? 19.199 -10.922 -12.290 1.00 59.94 104 GLU A N 1
ATOM 807 C CA . GLU A 1 104 ? 19.736 -11.699 -11.163 1.00 59.94 104 GLU A CA 1
ATOM 808 C C . GLU A 1 104 ? 21.090 -11.157 -10.659 1.00 59.94 104 GLU A C 1
ATOM 810 O O . GLU A 1 104 ? 22.083 -11.876 -10.598 1.00 59.94 104 GLU A O 1
ATOM 815 N N . ASP A 1 105 ? 21.179 -9.876 -10.296 1.00 67.88 105 ASP A N 1
ATOM 816 C CA . ASP A 1 105 ? 22.415 -9.305 -9.719 1.00 67.88 105 ASP A CA 1
ATOM 817 C C . ASP A 1 105 ? 22.338 -9.077 -8.194 1.00 67.88 105 ASP A C 1
ATOM 819 O O . ASP A 1 105 ? 23.297 -8.632 -7.551 1.00 67.88 105 ASP A O 1
ATOM 823 N N . GLY A 1 106 ? 21.184 -9.384 -7.590 1.00 81.31 106 GLY A N 1
ATOM 824 C CA . GLY A 1 106 ? 20.912 -9.168 -6.169 1.00 81.31 106 GLY A CA 1
ATOM 825 C C . GLY A 1 106 ? 20.855 -7.690 -5.760 1.00 81.31 106 GLY A C 1
ATOM 826 O O . GLY A 1 106 ? 20.745 -7.398 -4.566 1.00 81.31 106 GLY A O 1
ATOM 827 N N . ALA A 1 107 ? 20.919 -6.740 -6.701 1.00 86.88 107 ALA A N 1
ATOM 828 C CA . ALA A 1 107 ? 20.847 -5.313 -6.399 1.00 86.88 107 ALA A CA 1
ATOM 829 C C . ALA A 1 107 ? 19.483 -4.940 -5.812 1.00 86.88 107 ALA A C 1
ATOM 831 O O . ALA A 1 107 ? 19.429 -4.198 -4.833 1.00 86.88 107 ALA A O 1
ATOM 832 N N . ALA A 1 108 ? 18.399 -5.517 -6.342 1.00 88.56 108 ALA A N 1
ATOM 833 C CA . ALA A 1 108 ? 17.044 -5.324 -5.826 1.00 88.56 108 ALA A CA 1
ATOM 834 C C . ALA A 1 108 ? 16.922 -5.778 -4.360 1.00 88.56 108 ALA A C 1
ATOM 836 O O . ALA A 1 108 ? 16.435 -5.034 -3.510 1.00 88.56 108 ALA A O 1
ATOM 837 N N . LEU A 1 109 ? 17.455 -6.962 -4.039 1.00 90.94 109 LEU A N 1
ATOM 838 C CA . LEU A 1 109 ? 17.484 -7.487 -2.674 1.00 90.94 109 LEU A CA 1
ATOM 839 C C . LEU A 1 109 ? 18.252 -6.554 -1.727 1.00 90.94 109 LEU A C 1
ATOM 841 O O . LEU A 1 109 ? 17.760 -6.210 -0.654 1.00 90.94 109 LEU A O 1
ATOM 845 N N . LYS A 1 110 ? 19.447 -6.109 -2.139 1.00 92.56 110 LYS A N 1
ATOM 846 C CA . LYS A 1 110 ? 20.288 -5.191 -1.354 1.00 92.56 110 LYS A CA 1
ATOM 847 C C . LYS A 1 110 ? 19.626 -3.829 -1.157 1.00 92.56 110 LYS A C 1
ATOM 849 O O . LYS A 1 110 ? 19.718 -3.273 -0.066 1.00 92.56 110 LYS A O 1
ATOM 854 N N . ALA A 1 111 ? 18.976 -3.294 -2.189 1.00 93.19 111 ALA A N 1
ATOM 855 C CA . ALA A 1 111 ? 18.266 -2.022 -2.122 1.00 93.19 111 ALA A CA 1
ATOM 856 C C . ALA A 1 111 ? 17.111 -2.095 -1.117 1.00 93.19 111 ALA A C 1
ATOM 858 O O . ALA A 1 111 ? 17.024 -1.240 -0.236 1.00 93.19 111 ALA A O 1
ATOM 859 N N . LEU A 1 112 ? 16.295 -3.153 -1.188 1.00 94.56 112 LEU A N 1
ATOM 860 C CA . LEU A 1 112 ? 15.204 -3.367 -0.243 1.00 94.56 112 LEU A CA 1
ATOM 861 C C . LEU A 1 112 ? 15.727 -3.554 1.187 1.00 94.56 112 LEU A C 1
ATOM 863 O O . LEU A 1 112 ? 15.273 -2.865 2.094 1.00 94.56 112 LEU A O 1
ATOM 867 N N . ALA A 1 113 ? 16.718 -4.424 1.403 1.00 95.12 113 ALA A N 1
ATOM 868 C CA . ALA A 1 113 ? 17.309 -4.634 2.727 1.00 95.12 113 ALA A CA 1
ATOM 869 C C . ALA A 1 113 ? 17.873 -3.331 3.318 1.00 95.12 113 ALA A C 1
ATOM 871 O O . ALA A 1 113 ? 17.656 -3.030 4.489 1.00 95.12 113 ALA A O 1
ATOM 872 N N . LYS A 1 114 ? 18.551 -2.517 2.498 1.00 96.00 114 LYS A N 1
ATOM 873 C CA . LYS A 1 114 ? 19.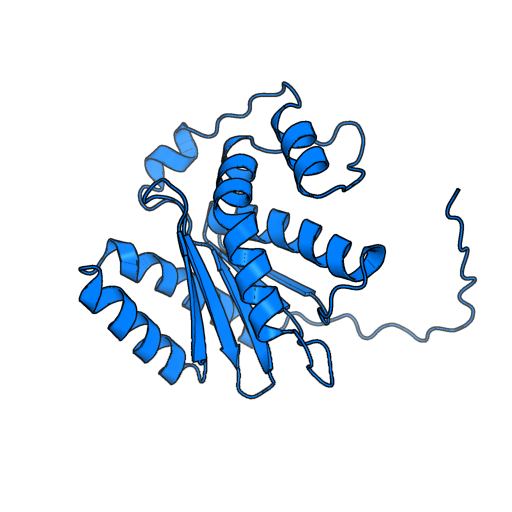094 -1.221 2.920 1.00 96.00 114 LYS A CA 1
ATOM 874 C C . LYS A 1 114 ? 17.995 -0.228 3.303 1.00 96.00 114 LYS A C 1
ATOM 876 O O . LYS A 1 114 ? 18.150 0.459 4.305 1.00 96.00 114 LYS A O 1
ATOM 881 N N . ALA A 1 115 ? 16.934 -0.125 2.504 1.00 95.44 115 ALA A N 1
ATOM 882 C CA . ALA A 1 115 ? 15.845 0.818 2.755 1.00 95.44 115 ALA A CA 1
ATOM 883 C C . ALA A 1 115 ? 15.031 0.432 3.999 1.00 95.44 115 ALA A C 1
ATOM 885 O O . ALA A 1 115 ? 14.704 1.282 4.820 1.00 95.44 115 ALA A O 1
ATOM 886 N N . THR A 1 116 ? 14.746 -0.861 4.151 1.00 94.62 116 THR A N 1
ATOM 887 C CA . THR A 1 116 ? 13.840 -1.382 5.186 1.00 94.62 116 THR A CA 1
ATOM 888 C C . THR A 1 116 ? 14.537 -1.759 6.491 1.00 94.62 116 THR A C 1
ATOM 890 O O . THR A 1 116 ? 13.879 -1.896 7.518 1.00 94.62 116 THR A O 1
ATOM 893 N N . GLY A 1 117 ? 15.858 -1.960 6.465 1.00 94.31 117 GLY A N 1
ATOM 894 C CA . GLY A 1 117 ? 16.617 -2.512 7.590 1.00 94.31 117 GLY A CA 1
ATOM 895 C C . GLY A 1 117 ? 16.407 -4.016 7.806 1.00 94.31 117 GLY A C 1
ATOM 896 O O . GLY A 1 117 ? 16.964 -4.576 8.752 1.00 94.31 117 GLY A O 1
ATOM 897 N N . MET A 1 118 ? 15.638 -4.686 6.940 1.00 93.81 118 MET A N 1
ATOM 898 C CA . MET A 1 118 ? 15.355 -6.114 7.058 1.00 93.81 118 MET A CA 1
ATOM 899 C C . MET A 1 118 ? 16.587 -6.976 6.779 1.00 93.81 118 MET A C 1
ATOM 901 O O . MET A 1 118 ? 17.324 -6.765 5.813 1.00 93.81 118 MET A O 1
ATOM 905 N N . VAL A 1 119 ? 16.743 -8.036 7.575 1.00 92.12 119 VAL A N 1
ATOM 906 C CA . VAL A 1 119 ? 17.634 -9.153 7.244 1.00 92.12 119 VAL A CA 1
ATOM 907 C C . VAL A 1 119 ? 16.857 -10.121 6.362 1.00 92.12 119 VAL A C 1
ATOM 909 O O . VAL A 1 119 ? 15.997 -10.857 6.842 1.00 92.12 119 VAL A O 1
ATOM 912 N N . LEU A 1 120 ? 17.141 -10.088 5.064 1.00 89.88 120 LEU A N 1
ATOM 913 C CA . LEU A 1 120 ? 16.462 -10.915 4.072 1.00 89.88 120 LEU A CA 1
ATOM 914 C C . LEU A 1 120 ? 17.202 -12.252 3.856 1.00 89.88 120 LEU A C 1
ATOM 916 O O . LEU A 1 120 ? 18.431 -12.270 3.962 1.00 89.88 120 LEU A O 1
ATOM 920 N N . PRO A 1 121 ? 16.496 -13.364 3.558 1.00 87.94 121 PRO A N 1
ATOM 921 C CA . PRO A 1 121 ? 17.122 -14.673 3.376 1.00 87.94 121 PRO A CA 1
ATOM 922 C C . PRO A 1 121 ? 18.182 -14.690 2.269 1.00 87.94 121 PRO A C 1
ATOM 924 O O . PRO A 1 121 ? 18.006 -14.087 1.207 1.00 87.94 121 PRO A O 1
ATOM 927 N N . GLU A 1 122 ? 19.263 -15.438 2.495 1.00 82.56 122 GLU A N 1
ATOM 928 C CA . GLU A 1 122 ? 20.261 -15.697 1.457 1.00 82.56 122 GLU A CA 1
ATOM 929 C C . GLU A 1 122 ? 19.633 -16.452 0.277 1.00 82.56 122 GLU A C 1
ATOM 931 O O . GLU A 1 122 ? 18.805 -17.343 0.456 1.00 82.56 122 GLU A O 1
ATOM 936 N N . GLY A 1 123 ? 20.022 -16.083 -0.946 1.00 83.00 123 GLY A N 1
ATOM 937 C CA . GLY A 1 123 ? 19.498 -16.690 -2.172 1.00 83.00 123 GLY A CA 1
ATOM 938 C C . GLY A 1 123 ? 18.096 -16.224 -2.581 1.00 83.00 123 GLY A C 1
ATOM 939 O O . GLY A 1 123 ? 17.613 -16.656 -3.624 1.00 83.00 123 GLY A O 1
ATOM 940 N N . MET A 1 124 ? 17.447 -15.331 -1.821 1.00 87.56 124 MET A N 1
ATOM 941 C CA . MET A 1 124 ? 16.181 -14.736 -2.252 1.00 87.56 124 MET A CA 1
ATOM 942 C C . MET A 1 124 ? 16.398 -13.833 -3.472 1.00 87.56 124 MET A C 1
ATOM 944 O O . MET A 1 124 ? 17.241 -12.935 -3.459 1.00 87.56 124 MET A O 1
ATOM 948 N N . VAL A 1 125 ? 15.596 -14.043 -4.513 1.00 86.31 125 VAL A N 1
ATOM 949 C CA . VAL A 1 125 ? 15.593 -13.216 -5.722 1.00 86.31 125 VAL A CA 1
ATOM 950 C C . VAL A 1 125 ? 14.308 -12.402 -5.747 1.0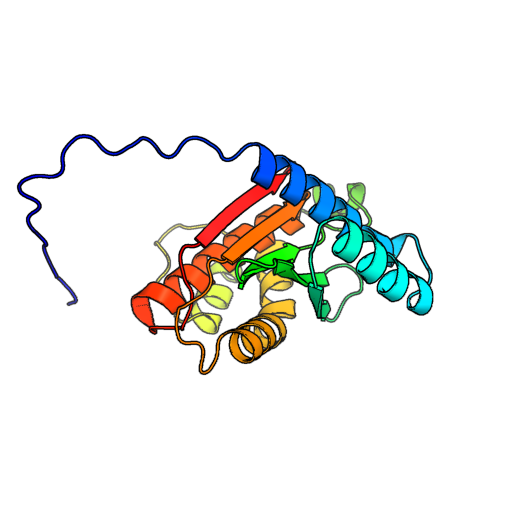0 86.31 125 VAL A C 1
ATOM 952 O O . VAL A 1 125 ? 13.221 -12.939 -5.557 1.00 86.31 125 VAL A O 1
ATOM 955 N N . LEU A 1 126 ? 14.442 -11.096 -5.968 1.00 87.50 126 LEU A N 1
ATOM 956 C CA . LEU A 1 126 ? 13.320 -10.173 -6.097 1.00 87.50 126 LEU A CA 1
ATOM 957 C C . LEU A 1 126 ? 13.369 -9.500 -7.462 1.00 87.50 126 LEU A C 1
ATOM 959 O O . LEU A 1 126 ? 14.438 -9.104 -7.927 1.00 87.50 126 LEU A O 1
ATOM 963 N N . HIS A 1 127 ? 12.201 -9.323 -8.071 1.00 87.62 127 HIS A N 1
ATOM 964 C CA . HIS A 1 127 ? 12.088 -8.609 -9.333 1.00 87.62 127 HIS A CA 1
ATOM 965 C C . HIS A 1 127 ? 12.436 -7.125 -9.140 1.00 87.62 127 HIS A C 1
ATOM 967 O O . HIS A 1 127 ? 11.813 -6.420 -8.338 1.00 87.62 127 HIS A O 1
ATOM 973 N N . ARG A 1 128 ? 13.424 -6.636 -9.897 1.00 86.50 128 ARG A N 1
ATOM 974 C CA . ARG A 1 128 ? 13.956 -5.271 -9.761 1.00 86.50 128 ARG A CA 1
ATOM 975 C C . ARG A 1 128 ? 12.884 -4.206 -9.966 1.00 86.50 128 ARG A C 1
ATOM 977 O O . ARG A 1 128 ? 12.832 -3.247 -9.200 1.00 86.50 128 ARG A O 1
ATOM 984 N N . GLY A 1 129 ? 12.011 -4.393 -10.957 1.00 85.31 129 GLY A N 1
ATOM 985 C CA . GLY A 1 129 ? 10.922 -3.457 -11.242 1.00 85.31 129 GLY A CA 1
ATOM 986 C C . GLY A 1 129 ? 9.958 -3.296 -10.065 1.00 85.31 129 GLY A C 1
ATOM 987 O O . GLY A 1 129 ? 9.616 -2.174 -9.709 1.00 85.31 129 GLY A O 1
ATOM 988 N N . PHE A 1 130 ? 9.592 -4.395 -9.395 1.00 90.19 130 PHE A N 1
ATOM 989 C CA . PHE A 1 130 ? 8.645 -4.351 -8.273 1.00 90.19 130 PHE A CA 1
ATOM 990 C C . PHE A 1 130 ? 9.268 -3.713 -7.035 1.00 90.19 130 PHE A C 1
ATOM 992 O O . PHE A 1 130 ? 8.614 -2.921 -6.361 1.00 90.19 130 PHE A O 1
ATOM 999 N N . VAL A 1 131 ? 10.549 -4.000 -6.769 1.00 91.81 131 VAL A N 1
ATOM 1000 C CA . VAL A 1 131 ? 11.289 -3.339 -5.687 1.00 91.81 131 VAL A CA 1
ATOM 1001 C C . VAL A 1 131 ? 11.389 -1.840 -5.943 1.00 91.81 131 VAL A C 1
ATOM 1003 O O . VAL A 1 131 ? 11.074 -1.060 -5.053 1.00 91.81 131 VAL A O 1
ATOM 1006 N N . ASN A 1 132 ? 11.769 -1.420 -7.150 1.00 90.56 132 ASN A N 1
ATOM 1007 C CA . ASN A 1 132 ? 11.871 0.002 -7.478 1.00 90.56 132 ASN A CA 1
ATOM 1008 C C . ASN A 1 132 ? 10.516 0.712 -7.368 1.00 90.56 132 ASN A C 1
ATOM 1010 O O . ASN A 1 132 ? 10.447 1.791 -6.784 1.00 90.56 132 ASN A O 1
ATOM 1014 N N . ALA A 1 133 ? 9.446 0.095 -7.877 1.00 91.25 133 ALA A N 1
ATOM 1015 C CA . ALA A 1 133 ? 8.093 0.628 -7.772 1.00 91.25 133 ALA A CA 1
ATOM 1016 C C . ALA A 1 133 ? 7.677 0.796 -6.303 1.00 91.25 133 ALA A C 1
ATOM 1018 O O . ALA A 1 133 ? 7.254 1.881 -5.908 1.00 91.25 133 ALA A O 1
ATOM 1019 N N . TYR A 1 134 ? 7.888 -0.227 -5.468 1.00 95.12 134 TYR A N 1
ATOM 1020 C CA . TYR A 1 134 ? 7.615 -0.136 -4.035 1.00 95.12 134 TYR A CA 1
ATOM 1021 C C . TYR A 1 134 ? 8.427 0.971 -3.352 1.00 95.12 134 TYR A C 1
ATOM 1023 O O . TYR A 1 134 ? 7.856 1.836 -2.691 1.00 95.12 134 TYR A O 1
ATOM 1031 N N . LEU A 1 135 ? 9.749 0.984 -3.549 1.00 94.62 135 LEU A N 1
ATOM 1032 C CA . LEU A 1 135 ? 10.639 1.973 -2.940 1.00 94.62 135 LEU A CA 1
ATOM 1033 C C . LEU A 1 135 ? 10.296 3.406 -3.363 1.00 94.62 135 LEU A C 1
ATOM 1035 O O . LEU A 1 135 ? 10.523 4.328 -2.587 1.00 94.62 135 LEU A O 1
ATOM 1039 N N . SER A 1 136 ? 9.718 3.593 -4.552 1.00 93.81 136 SER A N 1
ATOM 1040 C CA . SER A 1 136 ? 9.266 4.904 -5.021 1.00 93.81 136 SER A CA 1
ATOM 1041 C C . SER A 1 136 ? 8.042 5.450 -4.278 1.00 93.81 136 SER A C 1
ATOM 1043 O O . SER A 1 136 ? 7.878 6.660 -4.216 1.00 93.81 136 SER A O 1
ATOM 1045 N N . LEU A 1 137 ? 7.212 4.573 -3.699 1.00 95.81 137 LEU A N 1
ATOM 1046 C CA . LEU A 1 137 ? 6.037 4.938 -2.895 1.00 95.81 137 LEU A CA 1
ATOM 1047 C C . LEU A 1 137 ? 6.309 4.907 -1.388 1.00 95.81 137 LEU A C 1
ATOM 1049 O O . LEU A 1 137 ? 5.509 5.405 -0.600 1.00 95.81 137 LEU A O 1
ATOM 1053 N N . ARG A 1 138 ? 7.390 4.236 -0.980 1.00 96.50 138 ARG A N 1
ATOM 1054 C CA . ARG A 1 138 ? 7.606 3.767 0.390 1.00 96.50 138 ARG A CA 1
ATOM 1055 C C . ARG A 1 138 ? 7.533 4.880 1.428 1.00 96.50 138 ARG A C 1
ATOM 1057 O O . ARG A 1 138 ? 6.797 4.726 2.396 1.00 96.50 138 ARG A O 1
ATOM 1064 N N . GLU A 1 139 ? 8.304 5.953 1.261 1.00 96.81 139 GLU A N 1
ATOM 1065 C CA . GLU A 1 139 ? 8.397 7.003 2.286 1.00 96.81 139 GLU A CA 1
ATOM 1066 C C . GLU A 1 139 ? 7.048 7.692 2.503 1.00 96.81 139 GLU A C 1
ATOM 1068 O O . GLU A 1 139 ? 6.583 7.784 3.638 1.00 96.81 139 GLU A O 1
ATOM 1073 N N . ASP A 1 140 ? 6.380 8.085 1.417 1.00 97.31 140 ASP A N 1
ATOM 1074 C CA . ASP A 1 140 ? 5.080 8.755 1.478 1.00 97.31 140 ASP A CA 1
ATOM 1075 C C . ASP A 1 140 ? 3.998 7.824 2.036 1.00 97.31 140 ASP A C 1
ATOM 1077 O O . ASP A 1 140 ? 3.166 8.239 2.842 1.00 97.31 140 ASP A O 1
ATOM 1081 N N . LEU A 1 141 ? 4.036 6.538 1.669 1.00 98.06 141 LEU A N 1
ATOM 1082 C CA . LEU A 1 141 ? 3.113 5.543 2.203 1.00 98.06 141 LEU A CA 1
ATOM 108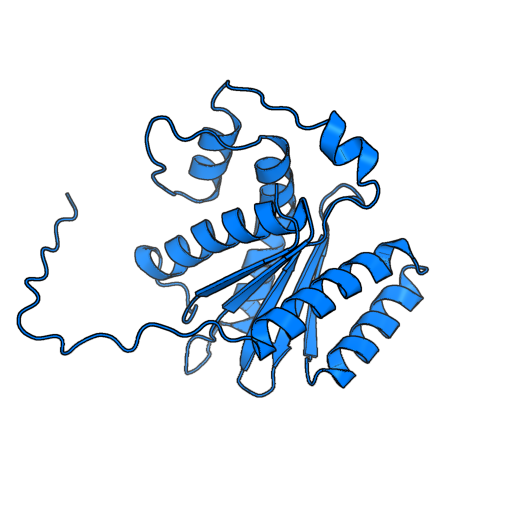3 C C . LEU A 1 141 ? 3.311 5.340 3.708 1.00 98.06 141 LEU A C 1
ATOM 1085 O O . LEU A 1 141 ? 2.334 5.305 4.453 1.00 98.06 141 LEU A O 1
ATOM 1089 N N . LEU A 1 142 ? 4.556 5.186 4.165 1.00 97.50 142 LEU A N 1
ATOM 1090 C CA . LEU A 1 142 ? 4.850 5.007 5.586 1.00 97.50 142 LEU A CA 1
ATOM 1091 C C . LEU A 1 142 ? 4.475 6.254 6.388 1.00 97.50 142 LEU A C 1
ATOM 1093 O O . LEU A 1 142 ? 3.900 6.112 7.463 1.00 97.50 142 LEU A O 1
ATOM 1097 N N . ALA A 1 143 ? 4.732 7.453 5.859 1.00 97.25 143 ALA A N 1
ATOM 1098 C CA . ALA A 1 143 ? 4.320 8.705 6.483 1.00 97.25 143 ALA A CA 1
ATOM 1099 C C . ALA A 1 143 ? 2.791 8.803 6.614 1.00 97.25 143 ALA A C 1
ATOM 1101 O O . ALA A 1 143 ? 2.292 9.090 7.701 1.00 97.25 143 ALA A O 1
ATOM 1102 N N . LEU A 1 144 ? 2.048 8.480 5.550 1.00 98.00 144 LEU A N 1
ATOM 1103 C CA . LEU A 1 144 ? 0.582 8.478 5.557 1.00 98.00 144 LEU A CA 1
ATOM 1104 C C . LEU A 1 144 ? 0.009 7.448 6.545 1.00 98.00 144 LEU A C 1
ATOM 1106 O O . LEU A 1 144 ? -0.937 7.726 7.281 1.00 98.00 144 LEU A O 1
ATOM 1110 N N . LEU A 1 145 ? 0.590 6.246 6.599 1.00 97.50 145 LEU A N 1
ATOM 1111 C CA . LEU A 1 145 ? 0.189 5.233 7.578 1.00 97.50 145 LEU A CA 1
ATOM 1112 C C . LEU A 1 145 ? 0.496 5.687 9.007 1.00 97.50 145 LEU A C 1
ATOM 1114 O O . LEU A 1 145 ? -0.333 5.489 9.894 1.00 97.50 145 LEU A O 1
ATOM 1118 N N . GLN A 1 146 ? 1.651 6.310 9.235 1.00 95.12 146 GLN A N 1
ATOM 1119 C CA . GLN A 1 146 ? 2.044 6.837 10.537 1.00 95.12 146 GLN A CA 1
ATOM 1120 C C . GLN A 1 146 ? 1.064 7.923 11.011 1.00 95.12 146 GLN A C 1
ATOM 1122 O O . GLN A 1 146 ? 0.525 7.814 12.112 1.00 95.12 146 GLN A O 1
ATOM 1127 N N . GLU A 1 147 ? 0.733 8.890 10.149 1.00 95.56 147 GLU A N 1
ATOM 1128 C CA . GLU A 1 147 ? -0.246 9.955 10.421 1.00 95.56 147 GLU A CA 1
ATOM 1129 C C . GLU A 1 147 ? -1.596 9.399 10.902 1.00 95.56 147 GLU A C 1
ATOM 1131 O O . GLU A 1 147 ? -2.218 9.938 11.820 1.00 95.56 147 GLU A O 1
ATOM 1136 N N . HIS A 1 148 ? -2.040 8.280 10.326 1.00 94.75 148 HIS A N 1
ATOM 1137 C CA . HIS A 1 148 ? -3.334 7.670 10.636 1.00 94.75 148 HIS A CA 1
ATOM 1138 C C . HIS A 1 148 ? -3.284 6.508 11.634 1.00 94.75 148 HIS A C 1
ATOM 1140 O O . HIS A 1 148 ? -4.313 5.859 11.881 1.00 94.75 148 HIS A O 1
ATOM 1146 N N . THR A 1 149 ? -2.122 6.248 12.232 1.00 93.75 149 THR A N 1
ATOM 1147 C CA . THR A 1 149 ? -1.939 5.237 13.285 1.00 93.75 149 THR A CA 1
ATOM 1148 C C . THR A 1 149 ? -1.428 5.824 14.598 1.00 93.75 149 THR A C 1
ATOM 1150 O O . THR A 1 149 ? -1.682 5.241 15.655 1.00 93.75 149 THR A O 1
ATOM 1153 N N . ASP A 1 150 ? -0.811 7.005 14.563 1.00 88.50 150 ASP A N 1
ATOM 1154 C CA . ASP A 1 150 ? -0.271 7.669 15.742 1.00 88.50 150 ASP A CA 1
ATOM 1155 C C . ASP A 1 150 ? -1.321 8.074 16.777 1.00 88.50 150 ASP A C 1
ATOM 1157 O O . ASP A 1 150 ? -2.426 8.520 16.470 1.00 88.50 150 ASP A O 1
ATOM 1161 N N . GLY A 1 151 ? -0.962 7.900 18.052 1.00 82.06 151 GLY A N 1
ATOM 1162 C CA . GLY A 1 151 ? -1.801 8.277 19.194 1.00 82.06 151 GLY A CA 1
ATOM 1163 C C . GLY A 1 151 ? -3.088 7.459 19.355 1.00 82.06 151 GLY A C 1
ATOM 1164 O O . GLY A 1 151 ? -3.887 7.747 20.249 1.00 82.06 151 GLY A O 1
ATOM 1165 N N . ARG A 1 152 ? -3.310 6.433 18.524 1.00 84.25 152 ARG A N 1
ATOM 1166 C CA . ARG A 1 152 ? -4.508 5.590 18.595 1.00 84.25 152 ARG A CA 1
ATOM 1167 C C . ARG A 1 152 ? -4.452 4.642 19.784 1.00 84.25 152 ARG A C 1
ATOM 1169 O O . ARG A 1 152 ? -3.412 4.085 20.123 1.00 84.25 152 ARG A O 1
ATOM 1176 N N . THR A 1 153 ? -5.616 4.415 20.390 1.00 81.75 153 THR A N 1
ATOM 1177 C CA . THR A 1 153 ? -5.778 3.520 21.547 1.00 81.75 153 THR A CA 1
ATOM 1178 C C . THR A 1 153 ? -5.527 2.053 21.205 1.00 81.75 153 THR A C 1
ATOM 1180 O O . THR A 1 153 ? -5.081 1.296 22.065 1.00 81.75 153 THR A O 1
ATOM 1183 N N . ALA A 1 154 ? -5.799 1.654 19.960 1.00 88.75 154 ALA A N 1
ATOM 1184 C CA . ALA A 1 154 ? -5.541 0.320 19.441 1.00 88.75 154 ALA A CA 1
ATOM 1185 C C . ALA A 1 154 ? -4.938 0.398 18.023 1.00 88.75 154 ALA A C 1
ATOM 1187 O O . ALA A 1 154 ? -5.470 1.138 17.188 1.00 88.75 154 ALA A O 1
ATOM 1188 N N . PRO A 1 155 ? -3.873 -0.375 17.737 1.00 92.12 155 PRO A N 1
ATOM 1189 C CA . PRO A 1 155 ? -3.323 -0.527 16.392 1.00 92.12 155 PRO A CA 1
ATOM 1190 C C . PRO A 1 155 ? -4.371 -1.063 15.400 1.00 92.12 155 PRO A C 1
ATOM 1192 O O . PRO A 1 155 ? -4.919 -2.147 15.639 1.00 92.12 155 PRO A O 1
ATOM 1195 N N . PRO A 1 156 ? -4.665 -0.361 14.290 1.00 95.25 156 PRO A N 1
ATOM 1196 C CA . PRO A 1 156 ? -5.660 -0.824 13.331 1.00 95.25 156 PRO A CA 1
ATOM 1197 C C . PRO A 1 156 ? -5.135 -2.013 12.512 1.00 95.25 156 PRO A C 1
ATOM 1199 O O . PRO A 1 156 ? -3.949 -2.039 12.167 1.00 95.25 156 PRO A O 1
ATOM 1202 N N . PRO A 1 157 ? -5.982 -3.000 12.166 1.00 95.88 157 PRO A N 1
ATOM 1203 C CA . PRO A 1 157 ? -5.604 -4.005 11.181 1.00 95.88 157 PRO A CA 1
ATOM 1204 C C . PRO A 1 157 ? -5.358 -3.341 9.820 1.00 95.88 157 PRO A C 1
ATOM 1206 O O . PRO A 1 157 ? -6.012 -2.351 9.483 1.00 95.88 157 PRO A O 1
ATOM 1209 N N . ILE A 1 158 ? -4.421 -3.890 9.045 1.00 97.69 158 ILE A N 1
ATOM 1210 C CA . ILE A 1 158 ? -4.079 -3.380 7.713 1.00 97.69 158 ILE A CA 1
ATOM 1211 C C . ILE A 1 158 ? -4.313 -4.474 6.675 1.00 97.69 158 ILE A C 1
ATOM 1213 O O . ILE A 1 158 ? -3.801 -5.592 6.778 1.00 97.69 158 ILE A O 1
ATOM 1217 N N . PHE A 1 159 ? -5.081 -4.116 5.658 1.00 97.94 159 PHE A N 1
ATOM 1218 C CA . PHE A 1 159 ? -5.422 -4.930 4.510 1.00 97.94 159 PHE A CA 1
ATOM 1219 C C . PHE A 1 159 ? -4.665 -4.418 3.297 1.00 97.94 159 PHE A C 1
ATOM 1221 O O . PHE A 1 159 ? -4.885 -3.296 2.853 1.00 97.94 159 PHE A O 1
ATOM 1228 N N . LEU A 1 160 ? -3.764 -5.235 2.766 1.00 98.56 160 LEU A N 1
ATOM 1229 C CA . LEU A 1 160 ? -2.987 -4.892 1.584 1.00 98.56 160 LEU A CA 1
ATOM 1230 C C . LEU A 1 160 ? -3.561 -5.601 0.368 1.00 98.56 160 LEU A C 1
ATOM 1232 O O . LEU A 1 160 ? -3.859 -6.798 0.417 1.00 98.56 160 LEU A O 1
ATOM 1236 N N . THR A 1 161 ? -3.701 -4.879 -0.735 1.00 98.50 161 THR A N 1
ATOM 1237 C CA . THR A 1 161 ? -4.195 -5.475 -1.969 1.00 98.50 161 THR A CA 1
ATOM 1238 C C . THR A 1 161 ? -3.650 -4.797 -3.214 1.00 98.50 161 THR A C 1
ATOM 1240 O O . THR A 1 161 ? -3.147 -3.676 -3.172 1.00 98.50 161 THR A O 1
ATOM 1243 N N . GLY A 1 162 ? -3.718 -5.510 -4.330 1.00 97.56 162 GLY A N 1
ATOM 1244 C CA . GLY A 1 162 ? -3.297 -5.008 -5.624 1.00 97.56 162 GLY A CA 1
ATOM 1245 C C . GLY A 1 162 ? -3.574 -6.013 -6.735 1.00 97.56 162 GLY A C 1
ATOM 1246 O O . GLY A 1 162 ? -3.584 -7.232 -6.517 1.00 97.56 162 GLY A O 1
ATOM 1247 N N . HIS A 1 163 ? -3.796 -5.480 -7.933 1.00 94.56 163 HIS A N 1
ATOM 1248 C CA . HIS A 1 163 ? -3.979 -6.252 -9.156 1.00 94.56 163 HIS A CA 1
ATOM 1249 C C . HIS A 1 163 ? -2.696 -6.249 -9.995 1.00 94.56 163 HIS A C 1
ATOM 1251 O O . HIS A 1 163 ? -2.020 -5.222 -10.096 1.00 94.56 163 HIS A O 1
ATOM 1257 N N . SER A 1 164 ? -2.377 -7.378 -10.639 1.00 92.25 164 SER A N 1
ATOM 1258 C CA . SER A 1 164 ? -1.202 -7.514 -11.508 1.00 92.25 164 SER A CA 1
ATOM 1259 C C . SER A 1 164 ? 0.084 -7.100 -10.768 1.00 92.25 164 SER A C 1
ATOM 1261 O O . SER A 1 164 ? 0.318 -7.573 -9.656 1.00 92.25 164 SER A O 1
ATOM 1263 N N . MET A 1 165 ? 0.895 -6.193 -11.326 1.00 91.12 165 MET A N 1
ATOM 1264 C CA . MET A 1 165 ? 2.083 -5.630 -10.665 1.00 91.12 165 MET A CA 1
ATOM 1265 C C . MET A 1 165 ? 1.785 -5.056 -9.268 1.00 91.12 165 MET A C 1
ATOM 1267 O O . MET A 1 165 ? 2.606 -5.199 -8.362 1.00 91.12 165 MET A O 1
ATOM 1271 N N . GLY A 1 166 ? 0.606 -4.460 -9.060 1.00 94.44 166 GLY A N 1
ATOM 1272 C CA . GLY A 1 166 ? 0.204 -3.923 -7.760 1.00 94.44 166 GLY A CA 1
ATOM 1273 C C . GLY A 1 166 ? 0.147 -5.003 -6.678 1.00 94.44 166 GLY A C 1
ATOM 1274 O O . GLY A 1 166 ? 0.455 -4.734 -5.521 1.00 94.44 166 GLY A O 1
ATOM 1275 N N . GLY A 1 167 ? -0.165 -6.250 -7.048 1.00 96.12 167 GLY A N 1
ATOM 1276 C CA . GLY A 1 167 ? -0.130 -7.389 -6.130 1.00 96.12 167 GLY A CA 1
ATOM 1277 C C . GLY A 1 167 ? 1.282 -7.685 -5.617 1.00 96.12 167 GLY A C 1
ATOM 1278 O O . GLY A 1 167 ? 1.477 -7.870 -4.416 1.00 96.12 167 GLY A O 1
ATOM 1279 N N . ALA A 1 168 ? 2.284 -7.644 -6.498 1.00 94.50 168 ALA A N 1
ATOM 1280 C CA . ALA A 1 168 ? 3.676 -7.861 -6.111 1.00 94.50 168 ALA A CA 1
ATOM 1281 C C . ALA A 1 168 ? 4.185 -6.744 -5.183 1.00 94.50 168 ALA A C 1
ATOM 1283 O O . ALA A 1 168 ? 4.855 -7.014 -4.185 1.00 94.50 168 ALA A O 1
ATOM 1284 N N . ILE A 1 169 ? 3.806 -5.492 -5.462 1.00 96.19 169 ILE A N 1
ATOM 1285 C CA . ILE A 1 169 ? 4.108 -4.344 -4.593 1.00 96.19 169 ILE A CA 1
ATOM 1286 C C . ILE A 1 169 ? 3.423 -4.512 -3.228 1.00 96.19 169 ILE A C 1
ATOM 1288 O O . ILE A 1 169 ? 4.065 -4.310 -2.197 1.00 96.19 169 ILE A O 1
ATOM 1292 N N . ALA A 1 170 ? 2.161 -4.954 -3.200 1.00 98.25 170 ALA A N 1
ATOM 1293 C CA . ALA A 1 170 ? 1.426 -5.212 -1.963 1.00 98.25 170 ALA A CA 1
ATOM 1294 C C . ALA A 1 170 ? 2.111 -6.268 -1.081 1.00 98.25 170 ALA A C 1
ATOM 1296 O O . ALA A 1 170 ? 2.133 -6.124 0.139 1.00 98.25 170 ALA A O 1
ATOM 1297 N N . MET A 1 171 ? 2.710 -7.305 -1.676 1.00 97.50 171 MET A N 1
ATOM 1298 C CA . MET A 1 171 ? 3.472 -8.317 -0.936 1.00 97.50 171 MET A CA 1
ATOM 1299 C C . MET A 1 171 ? 4.778 -7.762 -0.351 1.00 97.50 171 MET A C 1
ATOM 1301 O O . MET A 1 171 ? 5.099 -8.058 0.801 1.00 97.50 171 MET A O 1
ATOM 1305 N N . LEU A 1 172 ? 5.511 -6.930 -1.102 1.00 97.38 172 LEU A N 1
ATOM 1306 C CA . LEU A 1 172 ? 6.715 -6.254 -0.595 1.00 97.38 172 LEU A CA 1
ATOM 1307 C C . LEU A 1 172 ? 6.378 -5.317 0.570 1.00 97.38 172 LEU A C 1
ATOM 1309 O O . LEU A 1 172 ? 7.043 -5.358 1.606 1.00 97.38 172 LEU A O 1
ATOM 131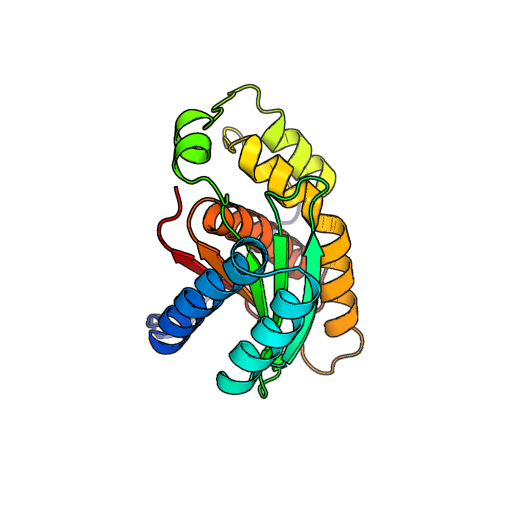3 N N . ALA A 1 173 ? 5.304 -4.537 0.427 1.00 98.25 173 ALA A N 1
ATOM 1314 C CA . ALA A 1 173 ? 4.796 -3.676 1.484 1.00 98.25 173 ALA A CA 1
ATOM 1315 C C . ALA A 1 173 ? 4.364 -4.482 2.714 1.00 98.25 173 ALA A C 1
ATOM 1317 O O . ALA A 1 173 ? 4.698 -4.108 3.833 1.00 98.25 173 ALA A O 1
ATOM 1318 N N . ALA A 1 174 ? 3.671 -5.610 2.532 1.00 98.12 174 ALA A N 1
ATOM 1319 C CA . ALA A 1 174 ? 3.241 -6.460 3.640 1.00 98.12 174 ALA A CA 1
ATOM 1320 C C . ALA A 1 174 ? 4.434 -7.012 4.433 1.00 98.12 174 ALA A C 1
ATOM 1322 O O . ALA A 1 174 ? 4.403 -7.008 5.663 1.00 98.12 174 ALA A O 1
ATOM 1323 N N . MET A 1 175 ? 5.494 -7.434 3.736 1.00 96.38 175 MET A N 1
ATOM 1324 C CA . MET A 1 175 ? 6.731 -7.905 4.361 1.00 96.38 175 MET A CA 1
ATOM 1325 C C . MET A 1 175 ? 7.389 -6.805 5.203 1.00 96.38 175 MET A C 1
ATOM 1327 O O . MET A 1 175 ? 7.762 -7.050 6.350 1.00 96.38 175 MET A O 1
ATOM 1331 N N . GLU A 1 176 ? 7.487 -5.584 4.671 1.00 97.44 176 GLU A N 1
ATOM 1332 C CA . GLU A 1 176 ? 8.021 -4.458 5.434 1.00 97.44 176 GLU A CA 1
ATOM 1333 C C . GLU A 1 176 ? 7.121 -4.076 6.617 1.00 97.44 176 GLU A C 1
ATOM 1335 O O . GLU A 1 176 ? 7.623 -3.927 7.729 1.00 97.44 176 GLU A O 1
ATOM 1340 N N . LEU A 1 177 ? 5.808 -3.929 6.425 1.00 97.56 177 LEU A N 1
ATOM 1341 C CA . LEU A 1 177 ? 4.905 -3.545 7.512 1.00 97.56 177 LEU A CA 1
ATOM 1342 C C . LEU A 1 177 ? 4.904 -4.586 8.637 1.00 97.56 177 LEU A C 1
ATOM 1344 O O . LEU A 1 177 ? 4.834 -4.207 9.807 1.00 97.56 177 LEU A O 1
ATOM 1348 N N . ASP A 1 178 ? 5.031 -5.881 8.321 1.00 96.44 178 ASP A N 1
ATOM 1349 C CA . ASP A 1 178 ? 5.157 -6.909 9.357 1.00 96.44 178 ASP A CA 1
ATOM 1350 C C . ASP A 1 178 ? 6.480 -6.783 10.110 1.00 96.44 178 ASP A C 1
ATOM 1352 O O . ASP A 1 178 ? 6.504 -6.897 11.338 1.00 96.44 178 ASP A O 1
ATOM 1356 N N . HIS A 1 179 ? 7.571 -6.466 9.410 1.00 95.81 179 HIS A N 1
ATOM 1357 C CA . HIS A 1 179 ? 8.846 -6.167 10.050 1.00 95.81 179 HIS A CA 1
ATOM 1358 C C . HIS A 1 179 ? 8.757 -4.933 10.962 1.00 95.81 179 HIS A C 1
ATOM 1360 O O . HIS A 1 179 ? 9.173 -4.995 12.120 1.00 95.81 179 HIS A O 1
ATOM 1366 N N . GLN A 1 180 ? 8.154 -3.834 10.499 1.00 94.75 180 GLN A N 1
ATOM 1367 C CA . GLN A 1 180 ? 7.945 -2.628 11.308 1.00 94.75 180 GLN A CA 1
ATOM 1368 C C . GLN A 1 180 ? 7.108 -2.939 12.558 1.00 94.75 180 GLN A C 1
ATOM 1370 O O . GLN A 1 180 ? 7.453 -2.531 13.669 1.00 94.75 180 GLN A O 1
ATOM 1375 N N . ARG A 1 181 ? 6.049 -3.739 12.405 1.00 94.44 181 ARG A N 1
ATOM 1376 C CA . ARG A 1 181 ? 5.183 -4.184 13.502 1.00 94.44 181 ARG A CA 1
ATOM 1377 C C . ARG A 1 181 ? 5.915 -5.063 14.522 1.00 94.44 181 ARG A C 1
ATOM 1379 O O . ARG A 1 181 ? 5.762 -4.875 15.726 1.00 94.44 181 ARG A O 1
ATOM 1386 N N . THR A 1 182 ? 6.683 -6.051 14.064 1.00 93.56 182 THR A N 1
ATOM 1387 C CA . THR A 1 182 ? 7.273 -7.092 14.928 1.00 93.56 182 THR A CA 1
ATOM 1388 C C . THR A 1 182 ? 8.646 -6.731 15.487 1.00 93.56 182 THR A C 1
ATOM 1390 O O . THR A 1 182 ? 8.978 -7.164 16.593 1.00 93.56 182 THR A O 1
ATOM 1393 N N . CYS A 1 183 ? 9.439 -5.940 14.763 1.00 93.19 183 CYS A N 1
ATOM 1394 C CA . CYS A 1 183 ? 10.798 -5.564 15.153 1.00 93.19 183 CYS A CA 1
ATOM 1395 C C . CYS A 1 183 ? 10.906 -4.113 15.631 1.00 93.19 183 CYS A C 1
ATOM 1397 O O . CYS A 1 183 ? 11.675 -3.859 16.557 1.00 93.19 183 CYS A O 1
ATOM 1399 N N . ASN A 1 184 ? 10.118 -3.192 15.067 1.00 90.56 184 ASN A N 1
ATOM 1400 C CA . ASN A 1 184 ? 10.209 -1.758 15.377 1.00 90.56 184 ASN A CA 1
ATOM 1401 C C . ASN A 1 184 ? 9.021 -1.236 16.201 1.00 90.56 184 ASN A C 1
ATOM 1403 O O . ASN A 1 184 ? 8.939 -0.040 16.468 1.00 90.56 184 ASN A O 1
ATOM 1407 N N . ALA A 1 185 ? 8.125 -2.133 16.633 1.00 89.25 185 ALA A N 1
ATOM 1408 C CA . ALA A 1 185 ? 6.939 -1.824 17.431 1.00 89.25 185 ALA A CA 1
ATOM 1409 C C . ALA A 1 185 ? 6.044 -0.728 16.820 1.00 89.25 185 ALA A C 1
ATOM 1411 O O . ALA A 1 185 ? 5.377 0.005 17.552 1.00 89.25 185 ALA A O 1
ATOM 1412 N N . ALA A 1 186 ? 6.019 -0.628 15.486 1.00 90.44 186 ALA A N 1
ATOM 1413 C CA . ALA A 1 186 ? 5.110 0.272 14.791 1.00 90.44 186 ALA A CA 1
ATOM 1414 C C . ALA A 1 186 ? 3.651 -0.050 15.176 1.00 90.44 186 ALA A C 1
ATOM 1416 O O . ALA A 1 186 ? 3.321 -1.231 15.362 1.00 90.44 186 ALA A O 1
ATOM 1417 N N . PRO A 1 187 ? 2.770 0.961 15.296 1.00 92.94 187 PRO A N 1
ATOM 1418 C CA . PRO A 1 187 ? 1.404 0.813 15.801 1.00 92.94 187 PRO A CA 1
ATOM 1419 C C . PRO A 1 187 ? 0.452 0.199 14.758 1.00 92.94 187 PRO A C 1
ATOM 1421 O O . PRO A 1 187 ? -0.644 0.699 14.514 1.00 92.94 187 PRO A O 1
ATOM 1424 N N . PHE A 1 188 ? 0.849 -0.924 14.159 1.00 93.62 188 PHE A N 1
ATOM 1425 C CA . PHE A 1 188 ? 0.068 -1.681 13.187 1.00 93.62 188 PHE A CA 1
ATOM 1426 C C . PHE A 1 188 ? -0.538 -2.928 13.832 1.00 93.62 188 PHE A C 1
ATOM 1428 O O . PHE A 1 188 ? 0.112 -3.654 14.588 1.00 93.62 188 PHE A O 1
ATOM 1435 N N . GLY A 1 189 ? -1.814 -3.173 13.547 1.00 92.88 189 GLY A N 1
ATOM 1436 C CA . GLY A 1 189 ? -2.528 -4.369 13.972 1.00 92.88 189 GLY A CA 1
ATOM 1437 C C . GLY A 1 189 ? -2.174 -5.585 13.116 1.00 92.88 189 GLY A C 1
ATOM 1438 O O . GLY A 1 189 ? -1.095 -5.688 12.535 1.00 92.88 189 GLY A O 1
ATOM 1439 N N . ARG A 1 190 ? -3.100 -6.547 13.031 1.00 92.38 190 ARG A N 1
ATOM 1440 C CA . ARG A 1 190 ? -2.935 -7.718 12.156 1.00 92.38 190 ARG A CA 1
ATOM 1441 C C . ARG A 1 190 ? -2.857 -7.275 10.692 1.00 92.38 190 ARG A C 1
ATOM 1443 O O . ARG A 1 190 ? -3.672 -6.470 10.251 1.00 92.38 190 ARG A O 1
ATOM 1450 N N . LEU A 1 191 ? -1.927 -7.868 9.951 1.00 95.44 191 LEU A N 1
ATOM 1451 C CA . LEU A 1 191 ? -1.801 -7.698 8.507 1.00 95.44 191 LEU A CA 1
ATOM 1452 C C . LEU A 1 191 ? -2.507 -8.847 7.782 1.00 95.44 191 LEU A C 1
ATOM 1454 O O . LEU A 1 191 ? -2.416 -10.004 8.206 1.00 95.44 191 LEU A O 1
ATOM 1458 N N . GLN A 1 192 ? -3.206 -8.537 6.696 1.00 95.38 192 GLN A N 1
ATOM 1459 C CA . GLN A 1 192 ? -3.704 -9.523 5.736 1.00 95.38 192 GLN A CA 1
ATOM 1460 C C . GLN A 1 192 ? -3.505 -8.988 4.320 1.00 95.38 192 GLN A C 1
ATOM 1462 O O . GLN A 1 192 ? -3.684 -7.797 4.068 1.00 95.38 192 GLN A O 1
ATOM 1467 N N . THR A 1 193 ? -3.168 -9.877 3.392 1.00 96.75 193 THR A N 1
ATOM 1468 C CA . THR A 1 193 ? -2.870 -9.510 2.008 1.00 96.75 193 THR A CA 1
ATOM 1469 C C . THR A 1 193 ? -3.703 -10.357 1.060 1.00 96.75 193 THR A C 1
ATOM 1471 O O . THR A 1 193 ? -3.689 -11.582 1.159 1.00 96.75 193 THR A O 1
ATOM 1474 N N . TYR A 1 194 ? -4.403 -9.705 0.133 1.00 96.62 194 TYR A N 1
ATOM 1475 C CA . TYR A 1 194 ? -5.131 -10.352 -0.957 1.00 96.62 194 TYR A CA 1
ATOM 1476 C C . TYR A 1 194 ? -4.655 -9.764 -2.279 1.00 96.62 194 TYR A C 1
ATOM 1478 O O . TYR A 1 194 ? -4.726 -8.553 -2.463 1.00 96.62 194 TYR A O 1
ATOM 1486 N N . THR A 1 195 ? -4.179 -10.584 -3.209 1.00 97.06 195 THR A N 1
ATOM 1487 C CA . THR A 1 195 ? -3.703 -10.111 -4.517 1.00 97.06 195 THR A CA 1
ATOM 1488 C C . THR A 1 195 ? -4.481 -10.776 -5.644 1.00 97.06 195 THR A C 1
ATOM 1490 O O . THR A 1 195 ? -4.953 -11.906 -5.509 1.00 97.06 195 THR A O 1
ATOM 1493 N N . TYR A 1 196 ? -4.634 -10.065 -6.763 1.00 95.50 196 TYR A N 1
ATOM 1494 C CA . TYR A 1 196 ? -5.445 -10.517 -7.896 1.00 95.50 196 TYR A CA 1
ATOM 1495 C C . TYR A 1 196 ? -4.614 -10.527 -9.170 1.00 95.50 196 TYR A C 1
ATOM 1497 O O . TYR A 1 196 ? -4.056 -9.502 -9.555 1.00 95.50 196 TYR A O 1
ATOM 1505 N N . ALA A 1 197 ? -4.532 -11.689 -9.824 1.00 92.94 197 ALA A N 1
ATOM 1506 C CA . ALA A 1 197 ? -3.704 -11.887 -11.018 1.00 92.94 197 ALA A CA 1
ATOM 1507 C C . ALA A 1 197 ? -2.244 -11.411 -10.830 1.00 92.94 197 ALA A C 1
ATOM 1509 O O . ALA A 1 197 ? -1.648 -10.841 -11.741 1.00 92.94 197 ALA A O 1
ATOM 1510 N N . CYS A 1 198 ? -1.696 -11.606 -9.625 1.00 91.25 198 CYS A N 1
ATOM 1511 C CA . CYS A 1 198 ? -0.312 -11.270 -9.301 1.00 91.25 198 CYS A CA 1
ATOM 1512 C C . CYS A 1 198 ? 0.657 -12.183 -10.081 1.00 91.25 198 CYS A C 1
ATOM 1514 O O . CYS A 1 198 ? 0.387 -13.387 -10.144 1.00 91.25 198 CYS A O 1
ATOM 1516 N N . PRO A 1 199 ? 1.738 -11.641 -10.673 1.00 82.25 199 PRO A N 1
ATOM 1517 C CA . PRO A 1 199 ? 2.816 -12.430 -11.273 1.00 82.25 199 PRO A CA 1
ATOM 1518 C C . PRO A 1 199 ? 3.703 -13.117 -10.225 1.00 82.25 199 PRO A C 1
ATOM 1520 O O . PRO A 1 199 ? 3.685 -12.683 -9.048 1.00 82.25 199 PRO A O 1
#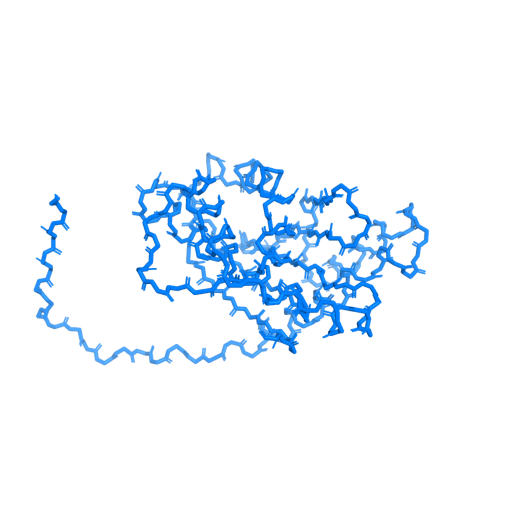

Foldseek 3Di:
DDDDDDDDDDDDDDPPPPPPVVVLVVLVVLQVLVCLLVVDDPVVSVVVSQVSQVVVQKHWLDKFDFPDNQWIWTWIAHPQGAIEIEIYHGPDPPCCVVVQPQDPPCVLVVVLCVVLVDDDDPPDGDRNVLSVSLVRRPPVVVVSQLVSQPPDPAAHEYEFEHEESSLSSSVSVLVSVVCCVPPVVRSHDHYDYHYHNYD

Mean predicted aligned error: 7.66 Å

Secondary structure (DSSP, 8-state):
--------------------HHHHHHHHHHHHHTTHHHHS-HHHHHHHHHHHHHHTTEEEEEEEE-SSTT-EEEEEEETT--EEEEE---S-HHHHHHS-----SSHHHHHHHHHH---PPTT----HHHHHHHHHHHHHHHHHHHHTTTT-SSPPPEEEEEETHHHHHHHHHHHHHHHHHHHS--S---EEEEEES--

Sequence (199 aa):
ICARTRTHAGCTEEEASAIDVDRAILGARLCAYTYLSVDEPPEQADAKLREELHDQRLELLGQVYGPTDDTNAFVARDDASALYVVFRGSATLKNAWTDLDYYEDGAALKALAKATGMVLPEGMVLHRGFVNAYLSLREDLLALLQEHTDGRTAPPPIFLTGHSMGGAIAMLAAMELDHQRTCNAAPFGRLQTYTYACP

InterPro domains:
  IPR002921 Fungal lipase-type domain [PF01764] (84-199)
  IPR029058 Alpha/Beta hydrolase fold [G3DSA:3.40.50.1820] (17-199)
  IPR029058 Alpha/Beta hydrolase fold [SSF53474] (28-199)
  IPR051218 Secreted Mono/Diacylglycerol Lipase [PTHR45856] (64-199)

Solvent-accessible surface area (backbone atoms only — not comparable to full-atom values): 11306 Å² total; per-residue (Å²): 140,87,85,81,87,78,84,86,79,86,78,77,83,72,80,74,80,69,81,60,61,68,60,48,54,49,42,56,53,52,31,55,55,52,49,35,65,74,80,36,59,70,81,53,19,56,54,50,46,45,51,58,31,45,77,69,53,27,45,77,76,50,74,39,63,29,101,45,101,53,38,41,34,39,36,30,32,38,89,86,53,35,35,38,41,35,23,28,31,54,87,55,62,72,55,58,66,74,65,62,57,79,63,91,77,54,58,39,44,52,51,50,28,65,75,69,70,51,90,72,69,86,91,63,83,51,55,38,64,47,47,51,51,38,63,50,32,41,68,62,47,52,49,54,50,46,72,77,35,62,93,53,96,64,49,37,35,37,38,29,16,7,30,30,60,5,15,49,28,27,52,54,49,49,56,50,52,49,45,37,34,75,75,66,66,41,57,54,38,63,76,49,77,53,64,42,80,46,122

Organism: NCBI:txid156173

Radius of gyration: 17.67 Å; Cα contacts (8 Å, |Δi|>4): 300; chains: 1; bounding box: 43×43×48 Å